Protein AF-A0A2E7TQC5-F1 (afdb_monomer)

pLDDT: mean 76.25, std 15.28, range [33.03, 94.44]

Nearest PDB structures (foldseek):
  3bm7-assembly1_A-2  TM=3.415E-01  e=1.157E+00  Caulobacter vibrioides CB15
  2zdo-assembly2_C  TM=3.388E-01  e=2.431E+00  Staphylococcus aureus
  2p9p-assembly1_D  TM=3.877E-01  e=4.800E+00  Bos taurus
  1sqe-assembly1_B  TM=3.357E-01  e=3.523E+00  Staphylococcus aureus

Structure (mmCIF, N/CA/C/O backbone):
data_AF-A0A2E7TQC5-F1
#
_entry.id   AF-A0A2E7TQC5-F1
#
loop_
_atom_site.group_PDB
_atom_site.id
_atom_site.type_symbol
_atom_site.label_atom_id
_atom_site.label_alt_id
_atom_site.label_comp_id
_atom_site.label_asym_id
_atom_site.label_entity_id
_atom_site.label_seq_id
_atom_site.pdbx_PDB_ins_code
_atom_site.Cartn_x
_atom_site.Cartn_y
_atom_site.Cartn_z
_atom_site.occupancy
_atom_site.B_iso_or_equiv
_atom_site.auth_seq_id
_atom_site.auth_comp_id
_atom_site.auth_asym_id
_atom_site.auth_atom_id
_atom_site.pdbx_PDB_model_num
ATOM 1 N N . MET A 1 1 ? -10.039 -17.435 18.334 1.00 55.22 1 MET A N 1
ATOM 2 C CA . MET A 1 1 ? -9.476 -16.219 17.720 1.00 55.22 1 MET A CA 1
ATOM 3 C C . MET A 1 1 ? -10.554 -15.166 17.842 1.00 55.22 1 MET A C 1
ATOM 5 O O . MET A 1 1 ? -11.711 -15.541 17.713 1.00 55.22 1 MET A O 1
ATOM 9 N N . GLU A 1 2 ? -10.217 -13.936 18.226 1.00 69.00 2 GLU A N 1
ATOM 10 C CA . GLU A 1 2 ? -11.183 -12.838 18.090 1.00 69.00 2 GLU A CA 1
ATOM 11 C C . GLU A 1 2 ? -11.442 -12.648 16.595 1.00 69.00 2 GLU A C 1
ATOM 13 O O . GLU A 1 2 ? -10.484 -12.647 15.820 1.00 69.00 2 GLU A O 1
ATOM 18 N N . ASP A 1 3 ? -12.710 -12.569 16.197 1.00 85.62 3 ASP A N 1
ATOM 19 C CA . ASP A 1 3 ? -13.065 -12.360 14.796 1.00 85.62 3 ASP A CA 1
ATOM 20 C C . ASP A 1 3 ? -12.705 -10.923 14.406 1.00 85.62 3 ASP A C 1
ATOM 22 O O . ASP A 1 3 ? -13.174 -9.959 15.019 1.00 85.62 3 ASP A O 1
ATOM 26 N N . GLU A 1 4 ? -11.835 -10.789 13.406 1.00 88.94 4 GLU A N 1
ATOM 27 C CA . GLU A 1 4 ? -11.533 -9.505 12.783 1.00 88.94 4 GLU A CA 1
ATOM 28 C C . GLU A 1 4 ? -12.671 -9.110 11.844 1.00 88.94 4 GLU A C 1
ATOM 30 O O . GLU A 1 4 ? -13.281 -9.956 11.186 1.00 88.94 4 GLU A O 1
ATOM 35 N N . LYS A 1 5 ? -12.950 -7.812 11.775 1.00 90.75 5 LYS A N 1
ATOM 36 C CA . LYS A 1 5 ? -13.949 -7.234 10.878 1.00 90.75 5 LYS A CA 1
ATOM 37 C C . LYS A 1 5 ? -13.349 -6.082 10.092 1.00 90.75 5 LYS A C 1
ATOM 39 O O . LYS A 1 5 ? -12.397 -5.454 10.554 1.00 90.75 5 LYS A O 1
ATOM 44 N N . LEU A 1 6 ? -13.915 -5.806 8.921 1.00 91.12 6 LEU A N 1
ATOM 45 C CA . LEU A 1 6 ? -13.498 -4.683 8.096 1.00 91.12 6 LEU A CA 1
ATOM 46 C C . LEU A 1 6 ? -14.116 -3.377 8.603 1.00 91.12 6 LEU A C 1
ATOM 48 O O . LEU A 1 6 ? -15.338 -3.248 8.713 1.00 91.12 6 LEU A O 1
ATOM 52 N N . TYR A 1 7 ? -13.254 -2.403 8.863 1.00 92.69 7 TYR A N 1
ATOM 53 C CA . TYR A 1 7 ? -13.610 -1.039 9.218 1.00 92.69 7 TYR A CA 1
ATOM 54 C C . TYR A 1 7 ? -13.032 -0.060 8.205 1.00 92.69 7 TYR A C 1
ATOM 56 O O . TYR A 1 7 ? -11.988 -0.330 7.604 1.00 92.69 7 TYR A O 1
ATOM 64 N N . HIS A 1 8 ? -13.686 1.089 8.058 1.00 91.12 8 HIS A N 1
ATOM 65 C CA . HIS A 1 8 ? -13.148 2.200 7.284 1.00 91.12 8 HIS A CA 1
ATOM 66 C C . HIS A 1 8 ? -13.202 3.533 8.030 1.00 91.12 8 HIS A C 1
ATOM 68 O O . HIS A 1 8 ? -13.965 3.709 8.988 1.00 91.12 8 HIS A O 1
ATOM 74 N N . PHE A 1 9 ? -12.379 4.457 7.544 1.00 88.75 9 PHE A N 1
ATOM 75 C CA . PHE A 1 9 ? -12.436 5.878 7.836 1.00 88.75 9 PHE A CA 1
ATOM 76 C C . PHE A 1 9 ? -12.222 6.655 6.536 1.00 88.75 9 PHE A C 1
ATOM 78 O O . PHE A 1 9 ? -11.255 6.390 5.818 1.00 88.75 9 PHE A O 1
ATOM 85 N N . ASP A 1 10 ? -13.112 7.596 6.245 1.00 85.81 10 ASP A N 1
ATOM 86 C CA . ASP A 1 10 ? -13.000 8.447 5.063 1.00 85.81 10 ASP A CA 1
ATOM 87 C C . ASP A 1 10 ? -12.006 9.570 5.373 1.00 85.81 10 ASP A C 1
ATOM 89 O O . ASP A 1 10 ? -12.135 10.285 6.367 1.00 85.81 10 ASP A O 1
ATOM 93 N N . LEU A 1 11 ? -10.959 9.664 4.568 1.00 80.69 11 LEU A N 1
ATOM 94 C CA . LEU A 1 11 ? -9.867 10.608 4.732 1.00 80.69 11 LEU A CA 1
ATOM 95 C C . LEU A 1 11 ? -10.217 11.904 4.002 1.00 80.69 11 LEU A C 1
ATOM 97 O O . LEU A 1 11 ? -10.718 11.888 2.882 1.00 80.69 11 LEU A O 1
ATOM 101 N N . GLU A 1 12 ? -9.893 13.032 4.621 1.00 76.62 12 GLU A N 1
ATOM 102 C CA . GLU A 1 12 ? -10.042 14.349 4.006 1.00 76.62 12 GLU A CA 1
ATOM 103 C C . GLU A 1 12 ? -8.661 14.937 3.719 1.00 76.62 12 GLU A C 1
ATOM 105 O O . GLU A 1 12 ? -7.772 14.930 4.579 1.00 76.62 12 GLU A O 1
ATOM 110 N N . PHE A 1 13 ? -8.485 15.452 2.503 1.00 69.38 13 PHE A N 1
ATOM 111 C CA . PHE A 1 13 ? -7.217 16.007 2.019 1.00 69.38 13 PHE A CA 1
ATOM 112 C C . PHE A 1 13 ? -7.329 17.467 1.576 1.00 69.38 13 PHE A C 1
ATOM 114 O O . PHE A 1 13 ? -6.557 17.947 0.751 1.00 69.38 13 PHE A O 1
ATOM 121 N N . ASP A 1 14 ? -8.277 18.190 2.170 1.00 71.75 14 ASP A N 1
ATOM 122 C CA . ASP A 1 14 ? -8.296 19.651 2.153 1.00 71.75 14 ASP A CA 1
ATOM 123 C C . ASP A 1 14 ? -7.045 20.192 2.877 1.00 71.75 14 ASP A C 1
ATOM 125 O O . ASP A 1 14 ? -6.609 19.620 3.884 1.00 71.75 14 ASP A O 1
ATOM 129 N N . GLU A 1 15 ? -6.483 21.309 2.399 1.00 66.81 15 GLU A N 1
ATOM 130 C CA . GLU A 1 15 ? -5.321 21.995 2.992 1.00 66.81 15 GLU A CA 1
ATOM 131 C C . GLU A 1 15 ? -5.469 22.236 4.507 1.00 66.81 15 GLU A C 1
ATOM 133 O O . GLU A 1 15 ? -4.474 22.303 5.226 1.00 66.81 15 GLU A O 1
ATOM 138 N N . ASN A 1 16 ? -6.702 22.331 5.014 1.00 65.50 16 ASN A N 1
ATOM 139 C CA . ASN A 1 16 ? -6.984 22.569 6.431 1.00 65.50 16 ASN A CA 1
ATOM 140 C C . ASN A 1 16 ? -7.091 21.293 7.289 1.00 65.50 16 ASN A C 1
ATOM 142 O O . ASN A 1 16 ? -7.095 21.395 8.518 1.00 65.50 16 ASN A O 1
ATOM 146 N N . VAL A 1 17 ? -7.222 20.111 6.674 1.00 73.69 17 VAL A N 1
ATOM 147 C CA . VAL A 1 17 ? -7.564 18.845 7.362 1.00 73.69 17 VAL A CA 1
ATOM 148 C C . VAL A 1 17 ? -6.574 17.718 7.045 1.00 73.69 17 VAL A C 1
ATOM 150 O O . VAL A 1 17 ? -6.526 16.723 7.768 1.00 73.69 17 VAL A O 1
ATOM 153 N N . VAL A 1 18 ? -5.704 17.892 6.045 1.00 74.88 18 VAL A N 1
ATOM 154 C CA . VAL A 1 18 ? -4.697 16.899 5.646 1.00 74.88 18 VAL A CA 1
ATOM 155 C C . VAL A 1 18 ? -3.889 16.368 6.833 1.00 74.88 18 VAL A C 1
ATOM 157 O O . VAL A 1 18 ? -3.757 15.153 6.975 1.00 74.88 18 VAL A O 1
ATOM 160 N N . ASP A 1 19 ? -3.432 17.242 7.736 1.00 79.06 19 ASP A N 1
ATOM 161 C CA . ASP A 1 19 ? -2.644 16.875 8.921 1.00 79.06 19 ASP A CA 1
ATOM 162 C C . ASP A 1 19 ? -3.376 15.897 9.843 1.00 79.06 19 ASP A C 1
ATOM 164 O O . ASP A 1 19 ? -2.755 15.015 10.439 1.00 79.06 19 ASP A O 1
ATOM 168 N N . PHE A 1 20 ? -4.700 16.007 9.943 1.00 83.00 20 PHE A N 1
ATOM 169 C CA . PHE A 1 20 ? -5.499 15.063 10.709 1.00 83.00 20 PHE A CA 1
ATOM 170 C C . PHE A 1 20 ? -5.461 13.669 10.073 1.00 83.00 20 PHE A C 1
ATOM 172 O O . PHE A 1 20 ? -5.136 12.699 10.761 1.00 83.00 20 PHE A O 1
ATOM 179 N N . SER A 1 21 ? -5.696 13.574 8.761 1.00 81.56 21 SER A N 1
ATOM 180 C CA . SER A 1 21 ? -5.592 12.319 8.005 1.00 81.56 21 SER A CA 1
ATOM 181 C C . SER A 1 21 ? -4.192 11.708 8.138 1.00 81.56 21 SER A C 1
ATOM 183 O O . SER A 1 21 ? -4.061 10.508 8.389 1.00 81.56 21 SER A O 1
ATOM 185 N N . LYS A 1 22 ? -3.130 12.530 8.089 1.00 79.25 22 LYS A N 1
ATOM 186 C CA . LYS A 1 22 ? -1.745 12.070 8.302 1.00 79.25 22 LYS A CA 1
ATOM 187 C C . LYS A 1 22 ? -1.532 11.458 9.680 1.00 79.25 22 LYS A C 1
ATOM 189 O O . LYS A 1 22 ? -0.962 10.368 9.810 1.00 79.25 22 LYS A O 1
ATOM 194 N N . ASN A 1 23 ? -1.988 12.166 10.706 1.00 83.69 23 ASN A N 1
ATOM 195 C CA . ASN A 1 23 ? -1.844 11.739 12.089 1.00 83.69 23 ASN A CA 1
ATOM 196 C C . ASN A 1 23 ? -2.639 10.461 12.354 1.00 83.69 23 ASN A C 1
ATOM 198 O O . ASN A 1 23 ? -2.127 9.558 13.013 1.00 83.69 23 ASN A O 1
ATOM 202 N N . LEU A 1 24 ? -3.846 10.344 11.793 1.00 86.19 24 LEU A N 1
ATOM 203 C CA . LEU A 1 24 ? -4.671 9.152 11.934 1.00 86.19 24 LEU A CA 1
ATOM 204 C C . LEU A 1 24 ? -3.999 7.918 11.324 1.00 86.19 24 LEU A C 1
ATOM 206 O O . LEU A 1 24 ? -3.884 6.897 11.999 1.00 86.19 24 LEU A O 1
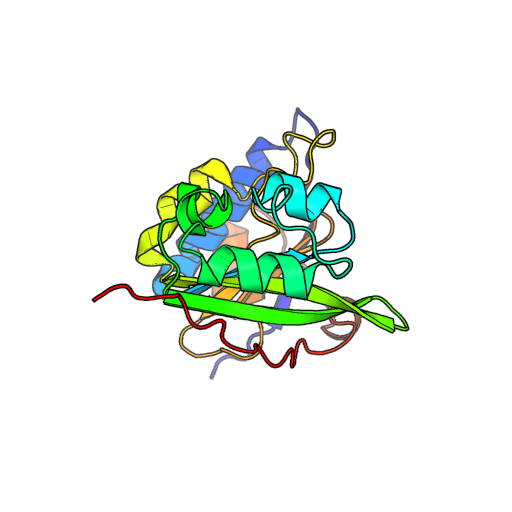ATOM 210 N N . ILE A 1 25 ? -3.522 8.0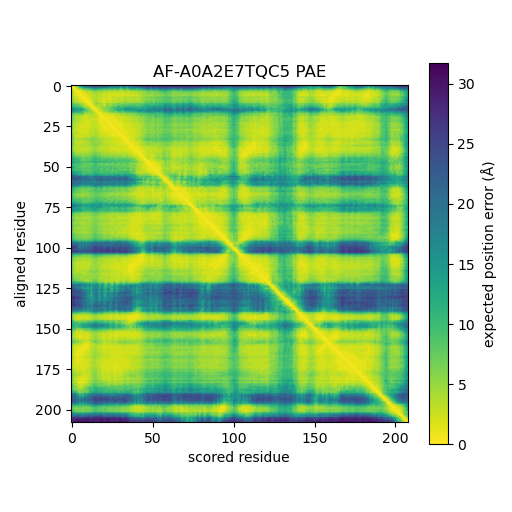03 10.079 1.00 85.62 25 ILE A N 1
ATOM 211 C CA . ILE A 1 25 ? -2.874 6.856 9.426 1.00 85.62 25 ILE A CA 1
ATOM 212 C C . ILE A 1 25 ? -1.609 6.450 10.197 1.00 85.62 25 ILE A C 1
ATOM 214 O O . ILE A 1 25 ? -1.382 5.263 10.434 1.00 85.62 25 ILE A O 1
ATOM 218 N N . THR A 1 26 ? -0.812 7.425 10.645 1.00 86.56 26 THR A N 1
ATOM 219 C CA . THR A 1 26 ? 0.390 7.169 11.455 1.00 86.56 26 THR A CA 1
ATOM 220 C C . THR A 1 26 ? 0.037 6.447 12.754 1.00 86.56 26 THR A C 1
ATOM 222 O O . THR A 1 26 ? 0.634 5.422 13.070 1.00 86.56 26 THR A O 1
ATOM 225 N N . LEU A 1 27 ? -0.989 6.919 13.462 1.00 89.19 27 LEU A N 1
ATOM 226 C CA . LEU A 1 27 ? -1.468 6.331 14.710 1.00 89.19 27 LEU A CA 1
ATOM 227 C C . LEU A 1 27 ? -1.984 4.899 14.523 1.00 89.19 27 LEU A C 1
ATOM 229 O O . LEU A 1 27 ? -1.698 4.020 15.336 1.00 89.19 27 LEU A O 1
ATOM 233 N N . VAL A 1 28 ? -2.710 4.638 13.434 1.00 90.06 28 VAL A N 1
ATOM 234 C CA . VAL A 1 28 ? -3.151 3.286 13.066 1.00 90.06 28 VAL A CA 1
ATOM 235 C C . VAL A 1 28 ? -1.949 2.373 12.829 1.00 90.06 28 VAL A C 1
ATOM 237 O O . VAL A 1 28 ? -1.899 1.264 13.367 1.00 90.06 28 VAL A O 1
ATOM 240 N N . LEU A 1 29 ? -0.965 2.830 12.050 1.00 89.00 29 LEU A N 1
ATOM 241 C CA . LEU A 1 29 ? 0.243 2.056 11.772 1.00 89.00 29 LEU A CA 1
ATOM 242 C C . LEU A 1 29 ? 1.067 1.797 13.030 1.00 89.00 29 LEU A C 1
ATOM 244 O O . LEU A 1 29 ? 1.596 0.699 13.162 1.00 89.00 29 LEU A O 1
ATOM 248 N N . ASP A 1 30 ? 1.161 2.760 13.945 1.00 89.50 30 ASP A N 1
ATOM 249 C CA . ASP A 1 30 ? 1.862 2.609 15.222 1.00 89.50 30 ASP A CA 1
ATOM 250 C C . ASP A 1 30 ? 1.186 1.556 16.108 1.00 89.50 30 ASP A C 1
ATOM 252 O O . ASP A 1 30 ? 1.851 0.640 16.601 1.00 89.50 30 ASP A O 1
ATOM 256 N N . ASN A 1 31 ? -0.145 1.610 16.240 1.00 89.94 31 ASN A N 1
ATOM 257 C CA . ASN A 1 31 ? -0.914 0.633 17.021 1.00 89.94 31 ASN A CA 1
ATOM 258 C C . ASN A 1 31 ? -0.788 -0.792 16.458 1.00 89.94 31 ASN A C 1
ATOM 260 O O . ASN A 1 31 ? -0.791 -1.781 17.199 1.00 89.94 31 ASN A O 1
ATOM 264 N N . LEU A 1 32 ? -0.664 -0.918 15.136 1.00 89.25 32 LEU A N 1
ATOM 265 C CA . LEU A 1 32 ? -0.610 -2.206 14.447 1.00 89.25 32 LEU A CA 1
ATOM 266 C C . LEU A 1 32 ? 0.814 -2.640 14.068 1.00 89.25 32 LEU A C 1
ATOM 268 O O . LEU A 1 32 ? 0.991 -3.758 13.581 1.00 89.25 32 LEU A O 1
ATOM 272 N N . GLU A 1 33 ? 1.841 -1.831 14.346 1.00 89.12 33 GLU A N 1
ATOM 273 C CA . GLU A 1 33 ? 3.220 -2.027 13.872 1.00 89.12 33 GLU A CA 1
ATOM 274 C C . GLU A 1 33 ? 3.753 -3.426 14.199 1.00 89.12 33 GLU A C 1
ATOM 276 O O . GLU A 1 33 ? 4.282 -4.120 13.332 1.00 89.12 33 GLU A O 1
ATOM 281 N N . SER A 1 34 ? 3.546 -3.888 15.435 1.00 88.81 34 SER A N 1
ATOM 282 C CA . SER A 1 34 ? 4.022 -5.201 15.903 1.00 88.81 34 SER A CA 1
ATOM 283 C C . SER A 1 34 ? 3.416 -6.399 15.150 1.00 88.81 34 SER A C 1
ATOM 285 O O . SER A 1 34 ? 3.957 -7.516 15.195 1.00 88.81 34 SER A O 1
ATOM 287 N N . LYS A 1 35 ? 2.299 -6.174 14.452 1.00 88.50 35 LYS A N 1
ATOM 288 C CA . LYS A 1 35 ? 1.519 -7.179 13.723 1.00 88.50 35 LYS A CA 1
ATOM 289 C C . LYS A 1 35 ? 1.851 -7.184 12.233 1.00 88.50 35 LYS A C 1
ATOM 291 O O . LYS A 1 35 ? 1.704 -8.233 11.599 1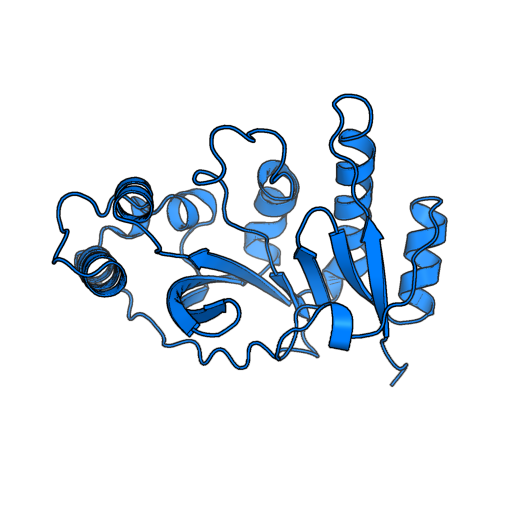.00 88.50 35 LYS A O 1
ATOM 296 N N . ILE A 1 36 ? 2.320 -6.063 11.684 1.00 90.19 36 ILE A N 1
ATOM 297 C CA . ILE A 1 36 ? 2.688 -5.923 10.271 1.00 90.19 36 ILE A CA 1
ATOM 298 C C . ILE A 1 36 ? 4.021 -6.642 10.017 1.00 90.19 36 ILE A C 1
ATOM 300 O O . ILE A 1 36 ? 4.998 -6.490 10.750 1.00 90.19 36 ILE A O 1
ATOM 304 N N . ARG A 1 37 ? 4.065 -7.472 8.972 1.00 90.81 37 ARG A N 1
ATOM 305 C CA . ARG A 1 37 ? 5.264 -8.214 8.556 1.00 90.81 37 ARG A CA 1
ATOM 306 C C . ARG A 1 37 ? 5.899 -7.597 7.317 1.00 90.81 37 ARG A C 1
ATOM 308 O O . ARG A 1 37 ? 7.112 -7.398 7.285 1.00 90.81 37 ARG A O 1
ATOM 315 N N . PHE A 1 38 ? 5.091 -7.334 6.302 1.00 90.75 38 PHE A N 1
ATOM 316 C CA . PHE A 1 38 ? 5.543 -6.787 5.032 1.00 90.75 38 PHE A CA 1
ATOM 317 C C . PHE A 1 38 ? 4.562 -5.742 4.521 1.00 90.75 38 PHE A C 1
ATOM 319 O O . PHE A 1 38 ? 3.396 -5.714 4.921 1.00 90.75 38 PHE A O 1
ATOM 326 N N . VAL A 1 39 ? 5.082 -4.883 3.659 1.00 88.88 39 VAL A N 1
ATOM 327 C CA . VAL A 1 39 ? 4.324 -3.913 2.879 1.00 88.88 39 VAL A CA 1
ATOM 328 C C . VAL A 1 39 ? 4.549 -4.222 1.407 1.00 88.88 39 VAL A C 1
ATOM 330 O O . VAL A 1 39 ? 5.661 -4.584 1.009 1.00 88.88 39 VAL A O 1
ATOM 333 N N . GLU A 1 40 ? 3.484 -4.123 0.627 1.00 87.81 40 GLU A N 1
ATOM 334 C CA . GLU A 1 40 ? 3.516 -4.274 -0.820 1.00 87.81 40 GLU A CA 1
ATOM 335 C C . GLU A 1 40 ? 3.077 -2.975 -1.491 1.00 87.81 40 GLU A C 1
ATOM 337 O O . GLU A 1 40 ? 2.101 -2.353 -1.066 1.00 87.81 40 GLU A O 1
ATOM 342 N N . PHE A 1 41 ? 3.788 -2.606 -2.552 1.00 84.38 41 PHE A N 1
ATOM 343 C CA . PHE A 1 41 ? 3.426 -1.523 -3.463 1.00 84.38 41 PHE A CA 1
ATOM 344 C C . PHE A 1 41 ? 3.025 -2.121 -4.803 1.00 84.38 41 PHE A C 1
ATOM 346 O O . PHE A 1 41 ? 3.685 -3.045 -5.283 1.00 84.38 41 PHE A O 1
ATOM 353 N N . TYR A 1 42 ? 1.957 -1.594 -5.391 1.00 81.25 42 TYR A N 1
ATOM 354 C CA . TYR A 1 42 ? 1.360 -2.102 -6.624 1.00 81.25 42 TYR A CA 1
ATOM 355 C C . TYR A 1 42 ? 1.412 -1.009 -7.682 1.00 81.25 42 TYR A C 1
ATOM 357 O O . TYR A 1 42 ? 0.651 -0.055 -7.594 1.00 81.25 42 TYR A O 1
ATOM 365 N N . ASN A 1 43 ? 2.290 -1.148 -8.672 1.00 78.75 43 ASN A N 1
ATOM 366 C CA . ASN A 1 43 ? 2.463 -0.159 -9.729 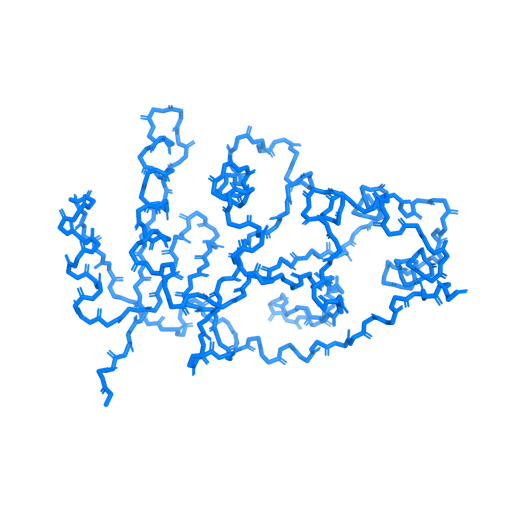1.00 78.75 43 ASN A CA 1
ATOM 367 C C . ASN A 1 43 ? 1.913 -0.676 -11.063 1.00 78.75 43 ASN A C 1
ATOM 369 O O . ASN A 1 43 ? 2.483 -1.587 -11.664 1.00 78.75 43 ASN A O 1
ATOM 373 N N . SER A 1 44 ? 0.777 -0.137 -11.491 1.00 77.69 44 SER A N 1
ATOM 374 C CA . SER A 1 44 ? 0.125 -0.509 -12.746 1.00 77.69 44 SER A CA 1
ATOM 375 C C . SER A 1 44 ? 0.837 0.112 -13.947 1.00 77.69 44 SER A C 1
ATOM 377 O O . SER A 1 44 ? 1.081 1.307 -13.969 1.00 77.69 44 SER A O 1
ATOM 379 N N . LEU A 1 45 ? 1.116 -0.698 -14.968 1.00 77.31 45 LEU A N 1
ATOM 380 C CA . LEU A 1 45 ? 1.742 -0.285 -16.223 1.00 77.31 45 LEU A CA 1
ATOM 381 C C . LEU A 1 45 ? 0.666 -0.163 -17.309 1.00 77.31 45 LEU A C 1
ATOM 383 O O . LEU A 1 45 ? 0.447 -1.089 -18.098 1.00 77.31 45 LEU A O 1
ATOM 387 N N . ASN A 1 46 ? -0.046 0.960 -17.312 1.00 73.56 46 ASN A N 1
ATOM 388 C CA . ASN A 1 46 ? -1.131 1.236 -18.250 1.00 73.56 46 ASN A CA 1
ATOM 389 C C . ASN A 1 46 ? -0.621 1.859 -19.550 1.00 73.56 46 ASN A C 1
ATOM 391 O O . ASN A 1 46 ? -1.145 1.564 -20.629 1.00 73.56 46 ASN A O 1
ATOM 395 N N . THR A 1 47 ? 0.384 2.726 -19.454 1.00 72.94 47 THR A N 1
ATOM 396 C CA . THR A 1 47 ? 0.855 3.559 -20.558 1.00 72.94 47 THR A CA 1
ATOM 397 C C . THR A 1 47 ? 2.364 3.439 -20.777 1.00 72.94 47 THR A C 1
ATOM 399 O O . THR A 1 47 ? 3.065 2.685 -20.099 1.00 72.94 47 THR A O 1
ATOM 402 N N . ILE A 1 48 ? 2.867 4.127 -21.806 1.00 73.25 48 ILE A N 1
ATOM 403 C CA . ILE A 1 48 ? 4.311 4.244 -22.041 1.00 73.25 48 ILE A CA 1
ATOM 404 C C . ILE A 1 48 ? 4.909 5.206 -21.018 1.00 73.25 48 ILE A C 1
ATOM 406 O O . ILE A 1 48 ? 5.990 4.939 -20.514 1.00 73.25 48 ILE A O 1
ATOM 410 N N . GLU A 1 49 ? 4.192 6.268 -20.667 1.00 73.75 49 GLU A N 1
ATOM 411 C CA . GLU A 1 49 ? 4.598 7.247 -19.663 1.00 73.75 49 GLU A CA 1
ATOM 412 C C . GLU A 1 49 ? 4.887 6.566 -18.312 1.00 73.75 49 GLU A C 1
ATOM 414 O O . GLU A 1 49 ? 5.941 6.813 -17.731 1.00 73.75 49 GLU A O 1
ATOM 419 N N . ASP A 1 50 ? 4.060 5.594 -17.897 1.00 72.81 50 ASP A N 1
ATOM 420 C CA . ASP A 1 50 ? 4.301 4.792 -16.684 1.00 72.81 50 ASP A CA 1
ATOM 421 C C . ASP A 1 50 ? 5.661 4.056 -16.723 1.00 72.81 50 ASP A C 1
ATOM 423 O O . ASP A 1 50 ? 6.311 3.848 -15.699 1.00 72.81 50 ASP A O 1
ATOM 427 N N . LEU A 1 51 ? 6.125 3.652 -17.911 1.00 75.88 51 LEU A N 1
ATOM 428 C CA . LEU A 1 51 ? 7.437 3.026 -18.100 1.00 75.88 51 LEU A CA 1
ATOM 429 C C . LEU A 1 51 ? 8.575 4.043 -18.146 1.00 75.88 51 LEU A C 1
ATOM 431 O O . LEU A 1 51 ? 9.661 3.765 -17.634 1.00 75.88 51 LEU A O 1
ATOM 435 N N . GLU A 1 52 ? 8.365 5.198 -18.775 1.00 74.75 52 GLU A N 1
ATOM 436 C CA . GLU A 1 52 ? 9.370 6.263 -18.811 1.00 74.75 52 GLU A CA 1
ATOM 437 C C . GLU A 1 52 ? 9.729 6.717 -17.395 1.00 74.75 52 GLU A C 1
ATOM 439 O O . GLU A 1 52 ? 10.905 6.896 -17.079 1.00 74.75 52 GLU A O 1
ATOM 444 N N . GLU A 1 53 ? 8.733 6.789 -16.517 1.00 73.38 53 GLU A N 1
ATOM 445 C CA . GLU A 1 53 ? 8.909 7.125 -15.106 1.00 73.38 53 GLU A CA 1
ATOM 446 C C . GLU A 1 53 ? 9.660 6.063 -14.302 1.00 73.38 53 GLU A C 1
ATOM 448 O O . GLU A 1 53 ? 10.374 6.384 -13.352 1.00 73.38 53 GLU A O 1
ATOM 453 N N . LEU A 1 54 ? 9.566 4.799 -14.716 1.00 74.25 54 LEU A N 1
ATOM 454 C CA . LEU A 1 54 ? 10.381 3.713 -14.174 1.00 74.25 54 LEU A CA 1
ATOM 455 C C . LEU A 1 54 ? 11.805 3.686 -14.756 1.00 74.25 54 LEU A C 1
ATOM 457 O O . LEU A 1 54 ? 12.588 2.800 -14.415 1.00 74.25 54 LEU A O 1
ATOM 461 N N . GLY A 1 55 ? 12.150 4.630 -15.638 1.00 72.12 55 GLY A N 1
ATOM 462 C CA . GLY A 1 55 ? 13.438 4.682 -16.330 1.00 72.12 55 GLY A CA 1
ATOM 463 C C . GLY A 1 55 ? 13.561 3.682 -17.486 1.00 72.12 55 GLY A C 1
ATOM 464 O O . GLY A 1 55 ? 14.666 3.426 -17.961 1.00 72.12 55 GLY A O 1
ATOM 465 N N . VAL A 1 56 ? 12.448 3.106 -17.953 1.00 71.62 56 VAL A N 1
ATOM 466 C CA . VAL A 1 56 ? 12.412 2.018 -18.951 1.00 71.62 56 VAL A CA 1
ATOM 467 C C . VAL A 1 56 ? 12.385 2.536 -20.400 1.00 71.62 56 VAL A C 1
ATOM 469 O O . VAL A 1 56 ? 12.605 1.754 -21.322 1.00 71.62 56 VAL A O 1
ATOM 472 N N . ALA A 1 57 ? 12.153 3.839 -20.621 1.00 65.12 57 ALA A N 1
ATOM 473 C CA . ALA A 1 57 ? 11.887 4.459 -21.932 1.00 65.12 57 ALA A CA 1
ATOM 474 C C . ALA A 1 57 ? 12.820 4.009 -23.076 1.00 65.12 57 ALA A C 1
ATOM 476 O O . ALA A 1 57 ? 12.373 3.776 -24.199 1.00 65.12 57 ALA A O 1
ATOM 477 N N . GLU A 1 58 ? 14.118 3.855 -22.797 1.00 62.16 58 GLU A N 1
ATOM 478 C CA . GLU A 1 58 ? 15.132 3.502 -23.801 1.00 62.16 58 GLU A CA 1
ATOM 479 C C . GLU A 1 58 ? 15.004 2.060 -24.338 1.00 62.16 58 GLU A C 1
ATOM 481 O O . GLU A 1 58 ? 15.569 1.752 -25.386 1.00 62.16 58 GLU A O 1
ATOM 486 N N . ASN A 1 59 ? 14.229 1.196 -23.670 1.00 62.84 59 ASN A N 1
ATOM 487 C CA . ASN A 1 59 ? 14.075 -0.231 -23.982 1.00 62.84 59 ASN A CA 1
ATOM 488 C C . ASN A 1 59 ? 12.620 -0.624 -24.315 1.00 62.84 59 ASN A C 1
ATOM 490 O O . ASN A 1 59 ? 12.209 -1.760 -24.086 1.00 62.84 59 ASN A O 1
ATOM 494 N N . TYR A 1 60 ? 11.789 0.300 -24.811 1.00 73.75 60 TYR A N 1
ATOM 495 C CA . TYR A 1 60 ? 10.389 -0.025 -25.105 1.00 73.75 60 TYR A CA 1
ATOM 496 C C . TYR A 1 60 ? 10.247 -1.043 -26.256 1.00 73.75 60 TYR A C 1
ATOM 498 O O . TYR A 1 60 ? 10.568 -0.756 -27.410 1.00 73.75 60 TYR A O 1
ATOM 506 N N . LEU A 1 61 ? 9.681 -2.219 -25.957 1.00 69.25 61 LEU A N 1
ATOM 507 C CA . LEU A 1 61 ? 9.487 -3.337 -26.894 1.00 69.25 61 LEU A CA 1
ATOM 508 C C . LEU A 1 61 ? 8.060 -3.450 -27.471 1.00 69.25 61 LEU A C 1
ATOM 510 O O . LEU A 1 61 ? 7.698 -4.476 -28.050 1.00 69.25 61 LEU A O 1
ATOM 514 N N . GLY A 1 62 ? 7.203 -2.440 -27.295 1.00 74.31 62 GLY A N 1
ATOM 515 C CA . GLY A 1 62 ? 5.800 -2.497 -27.740 1.00 74.31 62 GLY A CA 1
ATOM 516 C C . GLY A 1 62 ? 4.831 -3.160 -26.750 1.00 74.31 62 GLY A C 1
ATOM 517 O O . GLY A 1 62 ? 3.629 -3.196 -27.005 1.00 74.31 62 GLY A O 1
ATOM 518 N N . ASN A 1 63 ? 5.323 -3.671 -25.616 1.00 82.31 63 ASN A N 1
ATOM 519 C CA . ASN A 1 63 ? 4.513 -4.180 -24.504 1.00 82.31 63 ASN A CA 1
ATOM 520 C C . ASN A 1 63 ? 5.072 -3.659 -23.164 1.00 82.31 63 ASN A C 1
ATOM 522 O O . ASN A 1 63 ? 6.269 -3.852 -22.926 1.00 82.31 63 ASN A O 1
ATOM 526 N N . PRO A 1 64 ? 4.249 -3.055 -22.280 1.00 82.00 64 PRO A N 1
ATOM 527 C CA . PRO A 1 64 ? 4.752 -2.462 -21.045 1.00 82.00 64 PRO A CA 1
ATOM 528 C C . PRO A 1 64 ? 5.483 -3.439 -20.122 1.00 82.00 64 PRO A C 1
ATOM 530 O O . PRO A 1 64 ? 6.645 -3.227 -19.781 1.00 82.00 64 PRO A O 1
ATOM 533 N N . LEU A 1 65 ? 4.845 -4.568 -19.803 1.00 85.00 65 LEU A N 1
ATOM 534 C CA . LEU A 1 65 ? 5.442 -5.599 -18.957 1.00 85.00 65 LEU A CA 1
ATOM 535 C C . LEU A 1 65 ? 6.731 -6.160 -19.570 1.00 85.00 65 LEU A C 1
ATOM 537 O O . LEU A 1 65 ? 7.737 -6.264 -18.880 1.00 85.00 65 LEU A O 1
ATOM 541 N N . GLY A 1 66 ? 6.717 -6.499 -20.861 1.00 85.44 66 GLY A N 1
ATOM 542 C CA . 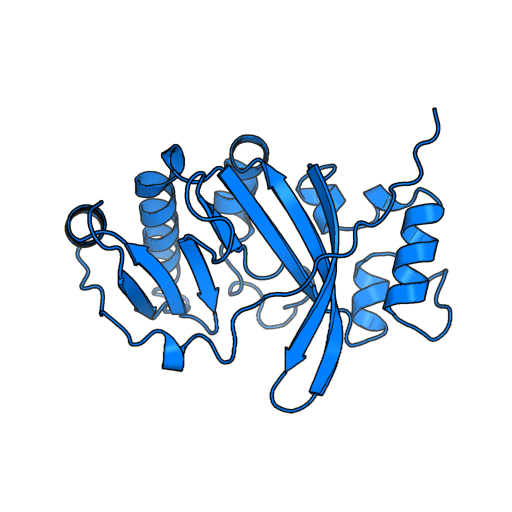GLY A 1 66 ? 7.897 -7.027 -21.551 1.00 85.44 66 GLY A CA 1
ATOM 543 C C . GLY A 1 66 ? 9.089 -6.069 -21.504 1.00 85.44 66 GLY A C 1
ATOM 544 O O . GLY A 1 66 ? 10.207 -6.507 -21.250 1.00 85.44 66 GLY A O 1
ATOM 545 N N . SER A 1 67 ? 8.835 -4.768 -21.666 1.00 86.06 67 SER A N 1
ATOM 546 C CA . SER A 1 67 ? 9.876 -3.734 -21.596 1.00 86.06 67 SER A CA 1
ATOM 547 C C . SER A 1 67 ? 10.439 -3.596 -20.176 1.00 86.06 67 SER A C 1
ATOM 549 O O . SER A 1 67 ? 11.651 -3.509 -20.001 1.00 86.06 67 SER A O 1
ATOM 551 N N . TYR A 1 68 ? 9.582 -3.643 -19.145 1.00 86.62 68 TYR A N 1
ATOM 552 C CA . TYR A 1 68 ? 10.037 -3.618 -17.748 1.00 86.62 68 TYR A CA 1
ATOM 553 C C . TYR A 1 68 ? 10.874 -4.857 -17.390 1.00 86.62 68 TYR A C 1
ATOM 555 O O . TYR A 1 68 ? 11.916 -4.742 -16.748 1.00 86.62 68 TYR A O 1
ATOM 563 N N . LEU A 1 69 ? 10.462 -6.049 -17.839 1.00 86.12 69 LEU A N 1
ATOM 564 C CA . LEU A 1 69 ? 11.216 -7.285 -17.606 1.00 86.12 69 LEU A CA 1
ATOM 565 C C . LEU A 1 69 ? 12.608 -7.238 -18.252 1.00 86.12 69 LEU A C 1
ATOM 567 O O . LEU A 1 69 ? 13.585 -7.638 -17.618 1.00 86.12 69 LEU A O 1
ATOM 571 N N . GLU A 1 70 ? 12.720 -6.720 -19.479 1.00 82.00 70 GLU A N 1
ATOM 572 C CA . GLU A 1 70 ? 14.019 -6.523 -20.130 1.00 82.00 70 GLU A CA 1
ATOM 573 C C . GLU A 1 70 ? 14.875 -5.497 -19.373 1.00 82.00 70 GLU A C 1
ATOM 575 O O . GLU A 1 70 ? 16.046 -5.754 -19.088 1.00 82.00 70 GLU A O 1
ATOM 580 N N . PHE A 1 71 ? 14.285 -4.371 -18.971 1.00 83.31 71 PHE A N 1
ATOM 581 C CA . PHE A 1 71 ? 14.957 -3.350 -18.169 1.00 83.31 71 PHE A CA 1
ATOM 582 C C . PHE A 1 71 ? 15.558 -3.916 -16.873 1.00 83.31 71 PHE A C 1
ATOM 584 O O . PHE A 1 71 ? 16.732 -3.665 -16.587 1.00 83.31 71 PHE A O 1
ATOM 591 N N . VAL A 1 72 ? 14.798 -4.730 -16.130 1.00 80.88 72 VAL A N 1
ATOM 592 C CA . VAL A 1 72 ? 15.282 -5.403 -14.912 1.00 80.88 72 VAL A CA 1
ATOM 593 C C . VAL A 1 72 ? 16.384 -6.416 -15.231 1.00 80.88 72 VAL A C 1
ATOM 595 O O . VAL A 1 72 ? 17.373 -6.495 -14.499 1.00 80.88 72 VAL A O 1
ATOM 598 N N . SER A 1 73 ? 16.253 -7.167 -16.329 1.00 76.56 73 SER A N 1
ATOM 599 C CA . SER A 1 73 ? 17.263 -8.149 -16.750 1.00 76.56 73 SER A CA 1
ATOM 600 C C . SER A 1 73 ? 18.608 -7.520 -17.133 1.00 76.56 73 SER A C 1
ATOM 602 O O . SER A 1 73 ? 19.642 -8.171 -17.015 1.00 76.56 73 SER A O 1
ATOM 604 N N . ASN A 1 74 ? 18.600 -6.240 -17.516 1.00 75.06 74 ASN A N 1
ATOM 605 C CA . ASN A 1 74 ? 19.785 -5.445 -17.836 1.00 75.06 74 ASN A CA 1
ATOM 606 C C . ASN A 1 74 ? 20.376 -4.705 -16.615 1.00 75.06 74 ASN A C 1
ATOM 608 O O . ASN A 1 74 ? 21.142 -3.762 -16.786 1.00 75.06 74 ASN A O 1
ATOM 612 N N . GLU A 1 75 ? 20.024 -5.111 -15.388 1.00 72.06 75 GLU A N 1
ATOM 613 C CA . GLU A 1 75 ? 20.572 -4.590 -14.120 1.00 72.06 75 GLU A CA 1
ATOM 614 C C . GLU A 1 75 ? 20.274 -3.113 -13.820 1.00 72.06 75 GLU A C 1
ATOM 616 O O . GLU A 1 75 ? 20.871 -2.510 -12.926 1.00 72.06 75 GLU A O 1
ATOM 621 N N . ASN A 1 76 ? 19.278 -2.527 -14.484 1.00 75.69 76 ASN A N 1
ATOM 622 C CA . ASN A 1 76 ? 18.912 -1.121 -14.295 1.00 75.69 76 ASN A CA 1
ATOM 623 C C . ASN A 1 76 ? 18.014 -0.871 -13.068 1.00 75.69 76 ASN A C 1
ATOM 625 O O . ASN A 1 76 ? 17.403 0.185 -12.942 1.00 75.69 76 ASN A O 1
ATOM 629 N N . LEU A 1 77 ? 17.958 -1.811 -12.120 1.00 77.38 77 LEU A N 1
ATOM 630 C CA . LEU A 1 77 ? 17.052 -1.791 -10.963 1.00 77.38 77 LEU A CA 1
ATOM 631 C C . LEU A 1 77 ? 17.119 -0.512 -10.118 1.00 77.38 77 LEU A C 1
ATOM 633 O O . LEU A 1 77 ? 16.137 -0.152 -9.486 1.00 77.38 77 LEU A O 1
ATOM 637 N N . VAL A 1 78 ? 18.260 0.178 -10.079 1.00 74.12 78 VAL A N 1
ATOM 638 C CA . VAL A 1 78 ? 18.432 1.407 -9.280 1.00 74.12 78 VAL A CA 1
ATOM 639 C C . VAL A 1 78 ? 17.804 2.635 -9.957 1.00 74.12 78 VAL A C 1
ATOM 641 O O . VAL A 1 78 ? 17.578 3.649 -9.297 1.00 74.12 78 VAL A O 1
ATOM 644 N N . ALA A 1 79 ? 17.509 2.557 -11.259 1.00 77.88 79 ALA A N 1
ATOM 645 C CA . ALA A 1 79 ? 16.770 3.598 -11.967 1.00 77.88 79 ALA A CA 1
ATOM 646 C C . ALA A 1 79 ? 15.257 3.534 -11.687 1.00 77.88 79 ALA A C 1
ATOM 648 O O . ALA A 1 79 ? 14.589 4.554 -11.821 1.00 77.88 79 ALA A O 1
ATOM 649 N N . ASP A 1 80 ? 14.741 2.393 -11.215 1.00 82.69 80 ASP A N 1
ATOM 650 C CA . ASP A 1 80 ? 13.359 2.285 -10.746 1.00 82.69 80 ASP A CA 1
ATOM 651 C C . ASP A 1 80 ? 13.173 3.156 -9.480 1.00 82.69 80 ASP A C 1
ATOM 653 O O . ASP A 1 80 ? 13.858 2.933 -8.473 1.00 82.69 80 ASP A O 1
ATOM 657 N N . PRO A 1 81 ? 12.268 4.153 -9.485 1.00 78.31 81 PRO A N 1
ATOM 658 C CA . PRO A 1 81 ? 12.108 5.108 -8.391 1.00 78.31 81 PRO A CA 1
ATOM 659 C C . PRO A 1 81 ? 11.639 4.459 -7.084 1.00 78.31 81 PRO A C 1
ATOM 661 O O . PRO A 1 81 ? 12.038 4.912 -6.006 1.00 78.31 81 PRO A O 1
ATOM 664 N N . VAL A 1 82 ? 10.850 3.380 -7.144 1.00 80.44 82 VAL A N 1
ATOM 665 C CA . VAL A 1 82 ? 10.397 2.645 -5.953 1.00 80.44 82 VAL A CA 1
ATOM 666 C C . VAL A 1 82 ? 11.593 1.944 -5.312 1.00 80.44 82 VAL A C 1
ATOM 668 O O . VAL A 1 82 ? 11.824 2.065 -4.104 1.00 80.44 82 VAL A O 1
ATOM 671 N N . ILE A 1 83 ? 12.414 1.276 -6.124 1.00 84.75 83 ILE A N 1
ATOM 672 C CA . ILE A 1 83 ? 13.624 0.585 -5.658 1.00 84.75 83 ILE A CA 1
ATOM 673 C C . ILE A 1 83 ? 14.682 1.584 -5.186 1.00 84.75 83 ILE A C 1
ATOM 675 O O . ILE A 1 83 ? 15.320 1.363 -4.158 1.00 84.75 83 ILE A O 1
ATOM 679 N N . ASN A 1 84 ? 14.851 2.713 -5.868 1.00 82.81 84 ASN A N 1
ATOM 680 C CA . ASN A 1 84 ? 15.752 3.780 -5.439 1.00 82.81 84 ASN A CA 1
ATOM 681 C C . ASN A 1 84 ? 15.329 4.337 -4.067 1.00 82.81 84 ASN A C 1
ATOM 683 O O . ASN A 1 84 ? 16.139 4.439 -3.140 1.00 82.81 84 ASN A O 1
ATOM 687 N N . LYS A 1 85 ? 14.027 4.604 -3.889 1.00 82.19 85 LYS A N 1
ATOM 688 C CA . LYS A 1 85 ? 13.479 5.132 -2.637 1.00 82.19 85 LYS A CA 1
ATOM 689 C C . LYS A 1 85 ? 13.599 4.134 -1.491 1.00 82.19 85 LYS A C 1
ATOM 691 O O . LYS A 1 85 ? 14.089 4.500 -0.419 1.00 82.19 85 LYS A O 1
ATOM 696 N N . TYR A 1 86 ? 13.191 2.881 -1.672 1.00 83.44 86 TYR A N 1
ATOM 697 C CA . TYR A 1 86 ? 13.079 1.906 -0.576 1.00 83.44 86 TYR A CA 1
ATOM 698 C C . TYR A 1 86 ? 14.234 0.914 -0.460 1.00 83.44 86 TYR A C 1
ATOM 700 O O . TYR A 1 86 ? 14.382 0.277 0.584 1.00 83.44 86 TYR A O 1
ATOM 708 N N . GLY A 1 87 ? 15.098 0.842 -1.465 1.00 86.69 87 GLY A N 1
ATOM 709 C CA . GLY A 1 87 ? 16.105 -0.199 -1.623 1.00 86.69 87 GLY A CA 1
ATOM 710 C C . GLY A 1 87 ? 15.566 -1.413 -2.384 1.00 86.69 87 GLY A C 1
ATOM 711 O O . GLY A 1 87 ? 14.445 -1.420 -2.896 1.00 86.69 87 GLY A O 1
ATOM 712 N N . ILE A 1 88 ? 16.382 -2.467 -2.438 1.00 87.94 88 ILE A N 1
ATOM 713 C CA . ILE A 1 88 ? 16.037 -3.721 -3.118 1.00 87.94 88 ILE A CA 1
ATOM 714 C C . ILE A 1 88 ? 14.900 -4.425 -2.351 1.00 87.94 88 ILE A C 1
ATOM 716 O O . ILE A 1 88 ? 15.042 -4.647 -1.141 1.00 87.94 88 ILE A O 1
ATOM 720 N N . PRO A 1 89 ? 13.779 -4.772 -3.014 1.00 88.50 89 PRO A N 1
ATOM 721 C CA . PRO A 1 89 ? 12.681 -5.485 -2.376 1.00 88.50 89 PRO A CA 1
ATOM 722 C C . PRO A 1 89 ? 13.086 -6.906 -1.974 1.00 88.50 89 PRO A C 1
ATOM 724 O O . PRO A 1 89 ? 13.978 -7.518 -2.558 1.00 88.50 89 PRO A O 1
ATOM 727 N N . LEU A 1 90 ? 12.396 -7.451 -0.971 1.00 88.88 90 LEU A N 1
ATOM 728 C CA . LEU A 1 90 ? 12.502 -8.867 -0.607 1.00 88.88 90 LEU A CA 1
ATOM 729 C C . LEU A 1 90 ? 12.032 -9.765 -1.761 1.00 88.88 90 LEU A C 1
ATOM 731 O O . LEU A 1 90 ? 12.571 -10.849 -1.960 1.00 88.88 90 LEU A O 1
ATOM 735 N N . GLU A 1 91 ? 11.006 -9.318 -2.481 1.00 88.94 91 GLU A N 1
ATOM 736 C CA . GLU A 1 91 ? 10.425 -10.000 -3.631 1.00 88.94 91 GLU A CA 1
ATOM 737 C C . GLU A 1 91 ? 9.961 -8.929 -4.625 1.00 88.94 91 GLU A C 1
ATOM 739 O O . GLU A 1 91 ? 9.243 -7.999 -4.246 1.00 88.94 91 GLU A O 1
ATOM 744 N N . LEU A 1 92 ? 10.402 -9.050 -5.877 1.00 88.94 92 LEU A N 1
ATOM 745 C CA . LEU A 1 92 ? 9.885 -8.283 -7.005 1.00 88.94 92 LEU A CA 1
ATOM 746 C C . LEU A 1 92 ? 9.064 -9.238 -7.864 1.00 88.94 92 LEU A C 1
ATOM 748 O O . LEU A 1 92 ? 9.517 -10.338 -8.187 1.00 88.94 92 LEU A O 1
ATOM 752 N N . GLY A 1 93 ? 7.857 -8.835 -8.225 1.00 89.00 93 GLY A N 1
ATOM 753 C CA . GLY A 1 93 ? 6.977 -9.643 -9.051 1.00 89.00 93 GLY A CA 1
ATOM 754 C C . GLY A 1 93 ? 6.101 -8.791 -9.947 1.00 89.00 93 GLY A C 1
ATOM 755 O O . GLY A 1 93 ? 6.143 -7.566 -9.902 1.00 89.00 93 GLY A O 1
ATOM 756 N N . PHE A 1 94 ? 5.271 -9.448 -10.742 1.00 87.00 94 PHE A N 1
ATOM 757 C CA . PHE A 1 94 ? 4.170 -8.798 -11.435 1.00 87.00 94 PHE A CA 1
ATOM 758 C C . PHE A 1 94 ? 2.887 -9.609 -11.295 1.00 87.00 94 PHE A C 1
ATOM 760 O O . PHE A 1 94 ? 2.901 -10.813 -11.036 1.00 87.00 94 PHE A O 1
ATOM 767 N N . THR A 1 95 ? 1.761 -8.944 -11.485 1.00 83.06 95 THR A N 1
ATOM 768 C CA . THR A 1 95 ? 0.437 -9.551 -11.552 1.00 83.06 95 THR A CA 1
ATOM 769 C C . THR A 1 95 ? -0.415 -8.838 -12.600 1.00 83.06 95 THR A C 1
ATOM 771 O O . THR A 1 95 ? 0.039 -7.888 -13.227 1.00 83.06 95 THR A O 1
ATOM 774 N N . TYR A 1 96 ? -1.651 -9.291 -12.793 1.00 77.62 96 TYR A N 1
ATOM 775 C CA . TYR A 1 96 ? -2.672 -8.580 -13.552 1.00 77.62 96 TYR A CA 1
ATOM 776 C C . TYR A 1 96 ? -3.806 -8.193 -12.609 1.00 77.62 96 TYR A C 1
ATOM 778 O O . TYR A 1 96 ? -4.423 -9.078 -12.011 1.00 77.62 96 TYR A O 1
ATOM 786 N N . LEU A 1 97 ? -4.057 -6.895 -12.437 1.00 68.31 97 LEU A N 1
ATOM 787 C CA . LEU A 1 97 ? -5.204 -6.424 -11.662 1.00 68.31 97 LEU A CA 1
ATOM 788 C C . LEU A 1 97 ? -6.479 -6.465 -12.514 1.00 68.31 97 LEU A C 1
ATOM 790 O O . LEU A 1 97 ? -6.455 -6.301 -13.737 1.00 68.31 97 LEU A O 1
ATOM 794 N N . PHE A 1 98 ? -7.601 -6.736 -11.850 1.00 57.16 98 PHE A N 1
ATOM 795 C CA . PHE A 1 98 ? -8.915 -6.732 -12.475 1.00 57.16 98 PHE A CA 1
ATOM 796 C C . PHE A 1 98 ? -9.553 -5.353 -12.340 1.00 57.16 98 PHE A C 1
ATOM 798 O O . PHE A 1 98 ? -9.918 -4.947 -11.239 1.00 57.16 98 PHE A O 1
ATOM 805 N N . GLU A 1 99 ? -9.738 -4.665 -13.462 1.00 52.22 99 GLU A N 1
ATOM 806 C CA . GLU A 1 99 ? -10.484 -3.410 -13.526 1.00 52.22 99 GLU A CA 1
ATOM 807 C C . GLU A 1 99 ? -11.844 -3.675 -14.195 1.00 52.22 99 GLU A C 1
ATOM 809 O O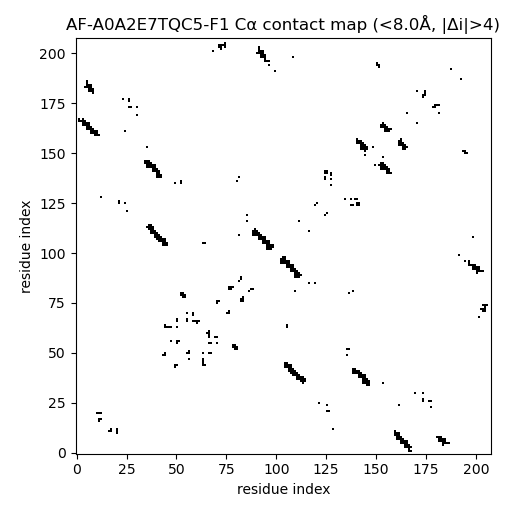 . GLU A 1 99 ? -11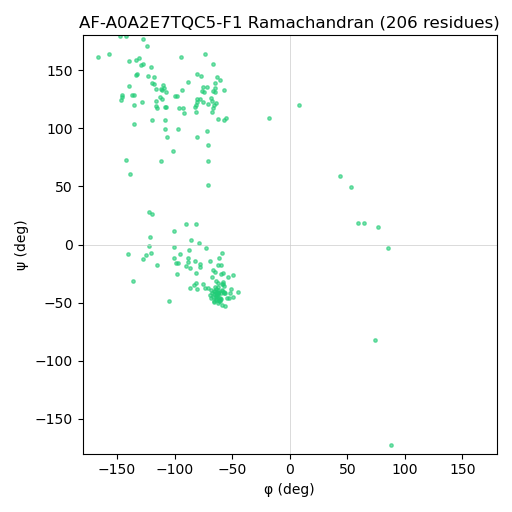.997 -3.686 -15.421 1.00 52.22 99 GLU A O 1
ATOM 814 N N . GLY A 1 100 ? -12.862 -3.957 -13.375 1.00 52.31 100 GLY A N 1
ATOM 815 C CA . GLY A 1 100 ? -14.263 -4.036 -13.803 1.00 52.31 100 GLY A CA 1
ATOM 816 C C . GLY A 1 100 ? -14.647 -5.280 -14.614 1.00 52.31 100 GLY A C 1
ATOM 817 O O . GLY A 1 100 ? -15.262 -6.190 -14.075 1.00 52.31 100 GLY A O 1
ATOM 818 N N . ILE A 1 101 ? -14.389 -5.298 -15.922 1.00 38.94 101 ILE A N 1
ATOM 819 C CA . ILE A 1 101 ? -14.759 -6.402 -16.843 1.00 38.94 101 ILE A CA 1
ATOM 820 C C . ILE A 1 101 ? -13.547 -6.993 -17.568 1.00 38.94 101 ILE A C 1
ATOM 822 O O . ILE A 1 101 ? -13.685 -7.956 -18.325 1.00 38.94 101 ILE A O 1
ATOM 826 N N . THR A 1 102 ? -12.355 -6.455 -17.315 1.00 43.94 102 THR A N 1
ATOM 827 C CA . THR A 1 102 ? -11.144 -6.809 -18.050 1.00 43.94 102 THR A CA 1
ATOM 828 C C . THR A 1 102 ? -9.979 -7.020 -17.089 1.00 43.94 102 THR A C 1
ATOM 830 O O . THR A 1 102 ? -9.589 -6.127 -16.347 1.00 43.94 102 THR A O 1
ATOM 833 N N . TRP A 1 103 ? -9.420 -8.233 -17.106 1.00 53.31 103 TRP A N 1
ATOM 834 C CA . TRP A 1 103 ? -8.108 -8.537 -16.532 1.00 53.31 103 TRP A CA 1
ATOM 835 C C . TRP A 1 103 ? -7.065 -8.102 -17.553 1.00 53.31 103 TRP A C 1
ATOM 837 O O . TRP A 1 103 ? -6.797 -8.870 -18.476 1.00 53.31 103 TRP A O 1
ATOM 847 N N . LEU A 1 104 ? -6.549 -6.876 -17.483 1.00 64.06 104 LEU A N 1
ATOM 848 C CA . LEU A 1 104 ? -5.653 -6.399 -18.544 1.00 64.06 104 LEU A CA 1
ATOM 849 C C . LEU A 1 104 ? -4.414 -5.671 -18.057 1.00 64.06 104 LEU A C 1
ATOM 851 O O . LEU A 1 104 ? -3.389 -5.798 -18.720 1.00 64.06 104 LEU A O 1
ATOM 855 N N . THR A 1 105 ? -4.467 -4.963 -16.934 1.00 74.12 105 THR A N 1
ATOM 856 C CA . THR A 1 105 ? -3.355 -4.095 -16.550 1.00 74.12 105 THR A CA 1
ATOM 857 C C . THR A 1 105 ? -2.246 -4.898 -15.874 1.00 74.12 105 THR A C 1
ATOM 859 O O . THR A 1 105 ? -2.477 -5.447 -14.791 1.00 74.12 105 THR A O 1
ATOM 862 N N . PRO A 1 106 ? -1.052 -5.016 -16.491 1.00 80.44 106 PRO A N 1
ATOM 863 C CA . PRO A 1 106 ? 0.097 -5.581 -15.807 1.00 80.44 106 PRO A CA 1
ATOM 864 C C . PRO A 1 106 ? 0.520 -4.639 -14.682 1.00 80.44 106 PRO A C 1
ATOM 866 O O . PRO A 1 106 ? 0.663 -3.441 -14.890 1.00 80.44 106 PRO A O 1
ATOM 869 N N . THR A 1 107 ? 0.741 -5.186 -13.496 1.00 81.56 107 THR A N 1
ATOM 870 C CA . THR A 1 107 ? 1.073 -4.427 -12.291 1.00 81.56 107 THR A CA 1
ATOM 871 C C . THR A 1 107 ? 2.329 -5.011 -11.669 1.00 81.56 107 THR A C 1
ATOM 873 O O . THR A 1 107 ? 2.352 -6.198 -11.341 1.00 81.56 107 THR A O 1
ATOM 876 N N . ILE A 1 108 ? 3.365 -4.197 -11.488 1.00 85.56 108 ILE A N 1
ATOM 877 C CA . ILE A 1 108 ? 4.575 -4.565 -10.753 1.00 85.56 108 ILE A CA 1
ATOM 878 C C . ILE A 1 108 ? 4.272 -4.545 -9.258 1.00 85.56 108 ILE A C 1
ATOM 880 O O . ILE A 1 108 ? 3.623 -3.631 -8.752 1.00 85.56 108 ILE A O 1
ATOM 884 N N . VAL A 1 109 ? 4.729 -5.571 -8.548 1.00 86.75 109 VAL A N 1
ATOM 885 C CA . VAL A 1 109 ? 4.547 -5.720 -7.106 1.00 86.75 109 VAL A CA 1
ATOM 886 C C . VAL A 1 109 ? 5.910 -5.695 -6.431 1.00 86.75 109 VAL A C 1
ATOM 888 O O . VAL A 1 109 ? 6.749 -6.565 -6.675 1.00 86.75 109 VAL A O 1
ATOM 891 N N . TYR A 1 110 ? 6.108 -4.715 -5.553 1.00 88.50 110 TYR A N 1
ATOM 892 C CA . TYR A 1 110 ? 7.321 -4.566 -4.751 1.00 88.50 110 TYR A CA 1
ATOM 893 C C . TYR A 1 110 ? 7.016 -4.934 -3.310 1.00 88.50 110 TYR A C 1
ATOM 895 O O . TYR A 1 110 ? 6.212 -4.268 -2.658 1.00 88.50 110 TYR A O 1
ATOM 903 N N . LYS A 1 111 ? 7.672 -5.968 -2.786 1.00 89.88 111 LYS A N 1
ATOM 904 C CA . LYS A 1 111 ? 7.436 -6.448 -1.424 1.00 89.88 111 LYS A CA 1
ATOM 905 C C . LYS A 1 111 ? 8.627 -6.174 -0.528 1.00 89.88 111 LYS A C 1
ATOM 907 O O . LYS A 1 111 ? 9.738 -6.636 -0.787 1.00 89.88 111 LYS A O 1
ATOM 912 N N . TYR A 1 112 ? 8.380 -5.499 0.586 1.00 91.38 112 TYR A N 1
ATOM 913 C CA . TYR A 1 112 ? 9.403 -5.129 1.558 1.00 91.38 112 TYR A CA 1
ATOM 914 C C . TYR A 1 112 ? 9.071 -5.663 2.946 1.00 91.38 112 TYR A C 1
ATOM 916 O O . TYR A 1 112 ? 7.917 -5.664 3.370 1.00 91.38 112 TYR A O 1
ATOM 924 N N . GLU A 1 113 ? 10.092 -6.057 3.709 1.00 92.31 113 GLU A N 1
ATOM 925 C CA . GLU A 1 113 ? 9.925 -6.219 5.155 1.00 92.31 113 GLU A CA 1
ATOM 926 C C . GLU A 1 113 ? 9.610 -4.855 5.769 1.00 92.31 113 GLU A C 1
ATOM 928 O O . GLU A 1 113 ? 10.410 -3.925 5.654 1.00 92.31 113 GLU A O 1
ATOM 933 N N . TYR A 1 114 ? 8.468 -4.739 6.450 1.00 91.31 114 TYR A N 1
ATOM 934 C CA . TYR A 1 114 ? 7.970 -3.441 6.912 1.00 91.31 114 TYR A CA 1
ATOM 935 C C . TYR A 1 114 ? 8.989 -2.721 7.803 1.00 91.31 114 TYR A C 1
ATOM 937 O O . TYR A 1 114 ? 9.282 -1.549 7.595 1.00 91.31 114 TYR A O 1
ATOM 945 N N . ASN A 1 115 ? 9.648 -3.449 8.708 1.00 90.56 115 ASN A N 1
ATOM 946 C CA . ASN A 1 115 ? 10.666 -2.893 9.603 1.00 90.56 115 ASN A CA 1
ATOM 947 C C . ASN A 1 115 ? 11.852 -2.225 8.886 1.00 90.56 115 ASN A C 1
ATOM 949 O O . ASN A 1 115 ? 12.501 -1.371 9.484 1.00 90.56 115 ASN A O 1
ATOM 953 N N . LYS A 1 116 ? 12.154 -2.605 7.637 1.00 91.06 116 LYS A N 1
ATOM 954 C CA . LYS A 1 116 ? 13.246 -2.004 6.854 1.00 91.06 116 LYS A CA 1
ATOM 955 C C . LYS A 1 116 ? 12.844 -0.689 6.189 1.00 91.06 116 LYS A C 1
ATOM 957 O O . LYS A 1 116 ? 13.714 0.127 5.904 1.00 91.06 116 LYS A O 1
ATOM 962 N N . VAL A 1 117 ? 11.549 -0.489 5.941 1.00 89.31 117 VAL A N 1
ATOM 963 C CA . VAL A 1 117 ? 11.032 0.643 5.156 1.00 89.31 117 VAL A CA 1
ATOM 964 C C . VAL A 1 117 ? 10.062 1.542 5.928 1.00 89.31 117 VAL A C 1
ATOM 966 O O . VAL A 1 117 ? 9.724 2.608 5.426 1.00 89.31 117 VAL A O 1
ATOM 969 N N . LYS A 1 118 ? 9.656 1.176 7.152 1.00 87.44 118 LYS A N 1
ATOM 970 C CA . LYS A 1 118 ? 8.596 1.852 7.923 1.00 87.44 118 LYS A CA 1
ATOM 971 C C . LYS A 1 118 ? 8.770 3.364 8.063 1.00 87.44 118 LYS A C 1
ATOM 973 O O . LYS A 1 118 ? 7.800 4.086 7.888 1.00 87.44 118 LYS A O 1
ATOM 978 N N . GLU A 1 119 ? 9.986 3.848 8.315 1.00 85.00 119 GLU A N 1
ATOM 979 C CA . GLU A 1 119 ? 10.243 5.288 8.455 1.00 85.00 119 GLU A CA 1
ATOM 980 C C . GLU A 1 119 ? 10.005 6.013 7.127 1.00 85.00 119 GLU A C 1
ATOM 982 O O . GLU A 1 119 ? 9.347 7.045 7.090 1.00 85.00 119 GLU A O 1
ATOM 987 N N . LYS A 1 120 ? 10.468 5.429 6.012 1.00 81.75 120 LYS A N 1
ATOM 988 C CA . LYS A 1 120 ? 10.258 5.986 4.669 1.00 81.75 120 LYS A CA 1
ATOM 989 C C . LYS A 1 120 ? 8.771 6.002 4.312 1.00 81.75 120 LYS A C 1
ATOM 991 O O . LYS A 1 120 ? 8.281 7.024 3.853 1.00 81.75 120 LYS A O 1
ATOM 996 N N . VAL A 1 121 ? 8.062 4.910 4.610 1.00 79.56 121 VAL A N 1
ATOM 997 C CA . VAL A 1 121 ? 6.617 4.784 4.367 1.00 79.56 121 VAL A CA 1
ATOM 998 C C . VAL A 1 121 ? 5.819 5.822 5.158 1.00 79.56 121 VAL A C 1
ATOM 1000 O O . VAL A 1 121 ? 4.995 6.520 4.574 1.00 79.56 121 VAL A O 1
ATOM 1003 N N . LYS A 1 122 ? 6.085 5.966 6.465 1.00 75.50 122 LYS A N 1
ATOM 1004 C CA . LYS A 1 122 ? 5.377 6.918 7.338 1.00 75.50 122 LYS A CA 1
ATOM 1005 C C . LYS A 1 122 ? 5.634 8.380 6.958 1.00 75.50 122 LYS A C 1
ATOM 1007 O O . LYS A 1 122 ? 4.730 9.198 7.069 1.00 75.50 122 LYS A O 1
ATOM 1012 N N . ILE A 1 123 ? 6.852 8.709 6.520 1.00 64.12 123 ILE A N 1
ATOM 1013 C CA . ILE A 1 123 ? 7.258 10.090 6.219 1.00 64.12 123 ILE A CA 1
ATOM 1014 C C . ILE A 1 123 ? 6.827 10.528 4.810 1.00 64.12 123 ILE A C 1
ATOM 1016 O O . ILE A 1 123 ? 6.517 11.701 4.625 1.00 64.12 123 ILE A O 1
ATOM 1020 N N . GLY A 1 124 ? 6.832 9.627 3.820 1.00 56.00 124 GLY A N 1
ATOM 1021 C CA . GLY A 1 124 ? 6.824 10.031 2.411 1.00 56.00 124 GLY A CA 1
ATOM 1022 C C . GLY A 1 124 ? 5.716 9.483 1.516 1.00 56.00 124 GLY A C 1
ATOM 1023 O O . GLY A 1 124 ? 5.664 9.928 0.376 1.00 56.00 124 GLY A O 1
ATOM 1024 N N . ASP A 1 125 ? 4.893 8.517 1.953 1.00 55.69 125 ASP A N 1
ATOM 1025 C CA . ASP A 1 125 ? 4.110 7.689 1.004 1.00 55.69 125 ASP A CA 1
ATOM 1026 C C . ASP A 1 125 ? 2.684 7.349 1.426 1.00 55.69 125 ASP A C 1
ATOM 1028 O O . ASP A 1 125 ? 1.893 6.861 0.625 1.00 55.69 125 ASP A O 1
ATOM 1032 N N . LEU A 1 126 ? 2.305 7.673 2.662 1.00 54.25 126 LEU A N 1
ATOM 1033 C CA . LEU A 1 126 ? 0.893 7.694 3.062 1.00 54.25 126 LEU A CA 1
ATOM 1034 C C . LEU A 1 126 ? 0.145 8.895 2.457 1.00 54.25 126 LEU A C 1
ATOM 1036 O O . LEU A 1 126 ? -1.061 9.035 2.643 1.00 54.25 126 LEU A O 1
ATOM 1040 N N . PHE A 1 127 ? 0.860 9.757 1.728 1.00 52.59 127 PHE A N 1
ATOM 1041 C CA . PHE A 1 127 ? 0.382 11.020 1.181 1.00 52.59 127 PHE A CA 1
ATOM 1042 C C . PHE A 1 127 ? 0.308 10.952 -0.338 1.00 52.59 127 PHE A C 1
ATOM 1044 O O . PHE A 1 127 ? 1.054 11.609 -1.052 1.00 52.59 127 PHE A O 1
ATOM 1051 N N . TYR A 1 128 ? -0.673 10.194 -0.820 1.00 51.31 128 TYR A N 1
ATOM 1052 C CA . TYR A 1 128 ? -1.138 10.229 -2.210 1.00 51.31 128 TYR A CA 1
ATOM 1053 C C . TYR A 1 128 ? -1.638 11.635 -2.640 1.00 51.31 128 TYR A C 1
ATOM 1055 O O . TYR A 1 128 ? -1.916 11.853 -3.813 1.00 51.31 128 TYR A O 1
ATOM 1063 N N . LEU A 1 129 ? -1.751 12.610 -1.719 1.00 44.81 129 LEU A N 1
ATOM 1064 C CA . LEU A 1 129 ? -2.599 13.800 -1.914 1.00 44.81 129 LEU A CA 1
ATOM 1065 C C . LEU A 1 129 ? -1.901 15.154 -1.842 1.00 44.81 129 LEU A C 1
ATOM 1067 O O . LEU A 1 129 ? -2.565 16.179 -1.938 1.00 44.81 129 LEU A O 1
ATOM 1071 N N . GLU A 1 130 ? -0.572 15.188 -1.745 1.00 39.97 130 GLU A N 1
ATOM 1072 C CA . GLU A 1 130 ? 0.164 16.455 -1.889 1.00 39.97 130 GLU A CA 1
ATOM 1073 C C . GLU A 1 130 ? 0.524 16.786 -3.347 1.00 39.97 130 GLU A C 1
ATOM 1075 O O . GLU A 1 130 ? 1.035 17.867 -3.621 1.00 39.97 130 GLU A O 1
ATOM 1080 N N . THR A 1 131 ? 0.245 15.892 -4.305 1.00 43.44 131 THR A N 1
ATOM 1081 C CA . THR A 1 131 ? 0.514 16.122 -5.739 1.00 43.44 131 THR A CA 1
ATOM 1082 C C . THR A 1 131 ? -0.580 15.538 -6.650 1.00 43.44 131 THR A C 1
ATOM 1084 O O . THR A 1 131 ? -0.336 14.568 -7.366 1.00 43.44 131 THR A O 1
ATOM 1087 N N . PRO A 1 132 ? -1.786 16.144 -6.704 1.00 42.06 132 PRO A N 1
ATOM 1088 C CA . PRO A 1 132 ? -2.841 15.730 -7.642 1.00 42.06 132 PRO A CA 1
ATOM 1089 C C . PRO A 1 132 ? -2.415 15.826 -9.116 1.00 42.06 132 PRO A C 1
ATOM 1091 O O . PRO A 1 132 ? -2.960 15.131 -9.967 1.00 42.06 132 PRO A O 1
ATOM 1094 N N . GLU A 1 133 ? -1.447 16.697 -9.423 1.00 39.34 133 GLU A N 1
ATOM 1095 C CA . GLU A 1 133 ? -0.940 16.929 -10.783 1.00 39.34 133 GLU A CA 1
ATOM 1096 C C . GLU A 1 133 ? 0.117 15.900 -11.226 1.00 39.34 133 GLU A C 1
ATOM 1098 O O . GLU A 1 133 ? 0.405 15.801 -12.417 1.00 39.34 133 GLU A O 1
ATOM 1103 N N . HIS A 1 134 ? 0.668 15.109 -10.294 1.00 37.91 134 HIS A N 1
ATOM 1104 C CA . HIS A 1 134 ? 1.695 14.095 -10.567 1.00 37.91 134 HIS A CA 1
ATOM 1105 C C . HIS A 1 134 ? 1.452 12.794 -9.774 1.00 37.91 134 HIS A C 1
ATOM 1107 O O . HIS A 1 134 ? 2.307 12.386 -8.984 1.00 37.91 134 HIS A O 1
ATOM 1113 N N . PRO A 1 135 ? 0.310 12.109 -9.984 1.00 41.97 135 PRO A N 1
ATOM 1114 C CA . PRO A 1 135 ? -0.045 10.886 -9.256 1.00 41.97 135 PRO A CA 1
ATOM 1115 C C . PRO A 1 135 ? 0.941 9.718 -9.460 1.00 41.97 135 PRO A C 1
ATOM 1117 O O . PRO A 1 135 ? 0.882 8.740 -8.719 1.00 41.97 135 PRO A O 1
ATOM 1120 N N . HIS A 1 136 ? 1.860 9.831 -10.420 1.00 42.47 136 HIS A N 1
ATOM 1121 C CA . HIS A 1 136 ? 2.705 8.746 -10.914 1.00 42.47 136 HIS A CA 1
ATOM 1122 C C . HIS A 1 136 ? 4.129 8.690 -10.285 1.00 42.47 136 HIS A C 1
ATOM 1124 O O . HIS A 1 136 ? 4.772 7.642 -10.256 1.00 42.47 136 HIS A O 1
ATOM 1130 N N . LEU A 1 137 ? 4.596 9.769 -9.628 1.00 39.91 137 LEU A N 1
ATOM 1131 C CA . LEU A 1 137 ? 5.895 9.808 -8.912 1.00 39.91 137 LEU A CA 1
ATOM 1132 C C . LEU A 1 137 ? 5.837 9.289 -7.460 1.00 39.91 137 LEU A C 1
ATOM 1134 O O . LEU A 1 137 ? 6.831 9.342 -6.729 1.00 39.91 137 LEU A O 1
ATOM 1138 N N . ASN A 1 138 ? 4.679 8.789 -7.033 1.00 51.28 138 ASN A N 1
ATOM 1139 C CA . ASN A 1 138 ? 4.436 8.300 -5.683 1.00 51.28 138 ASN A CA 1
ATOM 1140 C C . ASN A 1 138 ? 4.299 6.776 -5.721 1.00 51.28 138 ASN A C 1
ATOM 1142 O O . ASN A 1 138 ? 3.585 6.264 -6.578 1.00 51.28 138 ASN A O 1
ATOM 1146 N N . PRO A 1 139 ? 4.936 6.015 -4.818 1.00 47.94 139 PRO A N 1
ATOM 1147 C CA . PRO A 1 139 ? 4.762 4.575 -4.746 1.00 47.94 139 PRO A CA 1
ATOM 1148 C C . PRO A 1 139 ? 3.362 4.276 -4.198 1.00 47.94 139 PRO A C 1
ATOM 1150 O O . PRO A 1 139 ? 3.127 4.142 -3.001 1.00 47.94 139 PRO A O 1
ATOM 1153 N N . TYR A 1 140 ? 2.438 4.256 -5.147 1.00 63.09 140 TYR A N 1
ATOM 1154 C CA . TYR A 1 140 ? 1.168 3.562 -5.245 1.00 63.09 140 TYR A CA 1
ATOM 1155 C C . TYR A 1 140 ? 0.710 2.834 -3.973 1.00 63.09 140 TYR A C 1
ATOM 1157 O O . TYR A 1 140 ? 1.380 1.921 -3.490 1.00 63.09 140 TYR A O 1
ATOM 1165 N N . SER A 1 141 ? -0.463 3.251 -3.479 1.00 67.62 141 SER A N 1
ATOM 1166 C CA . SER A 1 141 ? -1.081 2.919 -2.186 1.00 67.62 141 SER A CA 1
ATOM 1167 C C . SER A 1 141 ? -0.519 1.673 -1.475 1.00 67.62 141 SER A C 1
ATOM 1169 O O . SER A 1 141 ? -0.774 0.538 -1.907 1.00 67.62 141 SER A O 1
ATOM 1171 N N . PRO A 1 142 ? 0.225 1.852 -0.366 1.00 80.94 142 PRO A N 1
ATOM 1172 C CA . PRO A 1 142 ? 0.839 0.740 0.336 1.00 80.94 142 PRO A CA 1
ATOM 1173 C C . PRO A 1 142 ? -0.218 -0.190 0.932 1.00 80.94 142 PRO A C 1
ATOM 1175 O O . PRO A 1 142 ? -1.164 0.228 1.607 1.00 80.94 142 PRO A O 1
ATOM 1178 N N . ARG A 1 143 ? -0.007 -1.490 0.736 1.00 85.94 143 ARG A N 1
ATOM 1179 C CA . ARG A 1 143 ? -0.817 -2.555 1.329 1.00 85.94 143 ARG A CA 1
ATOM 1180 C C . ARG A 1 143 ? -0.010 -3.253 2.413 1.00 85.94 143 ARG A C 1
ATOM 1182 O O . ARG A 1 143 ? 1.040 -3.833 2.142 1.00 85.94 143 ARG A O 1
ATOM 1189 N N . PHE A 1 144 ? -0.487 -3.199 3.652 1.00 87.81 144 PHE A N 1
ATOM 1190 C CA . PHE A 1 144 ? 0.219 -3.734 4.817 1.00 87.81 144 PHE A CA 1
ATOM 1191 C C . PHE A 1 144 ? -0.340 -5.095 5.199 1.00 87.81 144 PHE A C 1
ATOM 1193 O O . PHE A 1 144 ? -1.540 -5.234 5.421 1.00 87.81 144 PHE A O 1
ATOM 1200 N N . PHE A 1 145 ? 0.523 -6.097 5.342 1.00 88.69 145 PHE A N 1
ATOM 1201 C CA . PHE A 1 145 ? 0.112 -7.470 5.627 1.00 88.69 145 PHE A CA 1
ATOM 1202 C C . PHE A 1 145 ? 0.649 -7.960 6.965 1.00 88.69 145 PHE A C 1
ATOM 1204 O O . PHE A 1 145 ? 1.783 -7.668 7.361 1.00 88.69 145 PHE A O 1
ATOM 1211 N N . CYS A 1 146 ? -0.161 -8.763 7.651 1.00 85.50 146 CYS A N 1
ATOM 1212 C CA . CYS A 1 146 ? 0.173 -9.306 8.959 1.00 85.50 146 CYS A CA 1
ATOM 1213 C C . CYS A 1 146 ? 0.808 -10.694 8.885 1.00 85.50 146 CYS A C 1
ATOM 1215 O O . CYS A 1 146 ? 0.664 -11.439 7.919 1.00 85.50 146 CYS A O 1
ATOM 1217 N N . LYS A 1 147 ? 1.487 -11.087 9.969 1.00 72.19 147 LYS A N 1
ATOM 1218 C CA . LYS A 1 147 ? 2.097 -12.426 10.090 1.00 72.19 147 LYS A CA 1
ATOM 1219 C C . LYS A 1 147 ? 1.082 -13.569 9.946 1.00 72.19 147 LYS A C 1
ATOM 1221 O O . LYS A 1 147 ? 1.448 -14.626 9.442 1.00 72.19 147 LYS A O 1
ATOM 1226 N N . SER A 1 148 ? -0.149 -13.360 10.414 1.00 68.75 1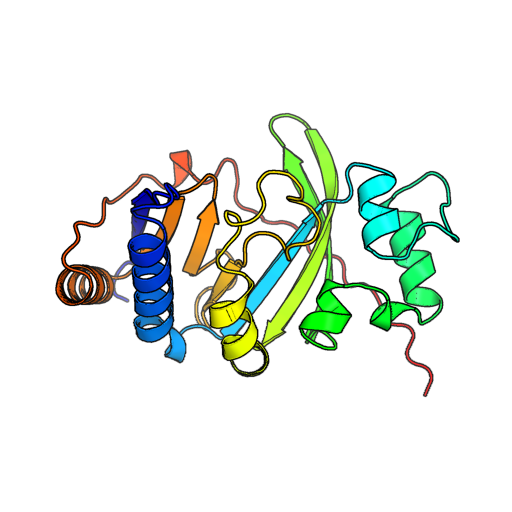48 SER A N 1
ATOM 1227 C CA . SER A 1 148 ? -1.241 -14.342 10.447 1.00 68.75 148 SER A CA 1
ATOM 1228 C C . SER A 1 148 ? -2.124 -14.339 9.198 1.00 68.75 148 SER A C 1
ATOM 1230 O O . SER A 1 148 ? -2.819 -15.322 8.959 1.00 68.75 148 SER A O 1
ATOM 1232 N N . GLN A 1 149 ? -2.094 -13.267 8.402 1.00 67.56 149 GLN A N 1
ATOM 1233 C CA . GLN A 1 149 ? -2.995 -13.060 7.273 1.00 67.56 149 GLN A CA 1
ATOM 1234 C C . GLN A 1 149 ? -2.208 -12.558 6.065 1.00 67.56 149 GLN A C 1
ATOM 1236 O O . GLN A 1 149 ? -1.816 -11.397 5.993 1.00 67.56 149 GLN A O 1
ATOM 1241 N N . LEU A 1 150 ? -1.975 -13.475 5.124 1.00 67.31 150 LEU A N 1
ATOM 1242 C CA . LEU A 1 150 ? -1.240 -13.211 3.882 1.00 67.31 150 LEU A CA 1
ATOM 1243 C C . LEU A 1 150 ? -2.166 -12.972 2.686 1.00 67.31 150 LEU A C 1
ATOM 1245 O O . LEU A 1 150 ? -1.710 -12.501 1.655 1.00 67.31 150 LEU A O 1
ATOM 1249 N N . ARG A 1 151 ? -3.448 -13.341 2.803 1.00 69.69 151 ARG A N 1
ATOM 1250 C CA . ARG A 1 151 ? -4.390 -13.316 1.675 1.00 69.69 151 ARG A CA 1
ATOM 1251 C C . ARG A 1 151 ? -4.963 -11.927 1.406 1.00 69.69 151 ARG A C 1
ATOM 1253 O O . ARG A 1 151 ? -5.228 -11.601 0.259 1.00 69.69 151 ARG A O 1
ATOM 1260 N N . TYR A 1 152 ? -5.149 -11.131 2.455 1.00 76.31 152 TYR A N 1
ATOM 1261 C CA . TYR A 1 152 ? -5.683 -9.776 2.359 1.00 76.31 152 TYR A CA 1
ATOM 1262 C C . TYR A 1 152 ? -4.833 -8.829 3.200 1.00 76.31 152 TYR A C 1
ATOM 1264 O O . TYR A 1 152 ? -4.361 -9.248 4.265 1.00 76.31 152 TYR A O 1
ATOM 1272 N N . PRO A 1 153 ? -4.656 -7.572 2.764 1.00 83.81 153 PRO A N 1
ATOM 1273 C CA . PRO A 1 153 ? -3.993 -6.573 3.581 1.00 83.81 153 PRO A CA 1
ATOM 1274 C C . PRO A 1 153 ? -4.767 -6.355 4.882 1.00 83.81 153 PRO A C 1
ATOM 1276 O O . PRO A 1 153 ? -5.994 -6.358 4.904 1.00 83.81 153 PRO A O 1
ATOM 1279 N N . LYS A 1 154 ? -4.034 -6.161 5.976 1.00 88.19 154 LYS A N 1
ATOM 1280 C CA . LYS A 1 154 ? -4.568 -5.701 7.260 1.00 88.19 154 LYS A CA 1
ATOM 1281 C C . LYS A 1 154 ? -4.967 -4.230 7.174 1.00 88.19 154 LYS A C 1
ATOM 1283 O O . LYS A 1 154 ? -5.953 -3.851 7.791 1.00 88.19 154 LYS A O 1
ATOM 1288 N N . ILE A 1 155 ? -4.192 -3.428 6.438 1.00 88.12 155 ILE A N 1
ATOM 1289 C CA . ILE A 1 155 ? -4.388 -1.984 6.260 1.00 88.12 155 ILE A CA 1
ATOM 1290 C C . ILE A 1 155 ? -4.094 -1.641 4.802 1.00 88.12 155 ILE A C 1
ATOM 1292 O O . ILE A 1 155 ? -3.101 -2.124 4.249 1.00 88.12 155 ILE A O 1
ATOM 1296 N N . TRP A 1 156 ? -4.932 -0.817 4.187 1.00 84.81 156 TRP A N 1
ATOM 1297 C CA . TRP A 1 156 ? -4.668 -0.207 2.887 1.00 84.81 156 TRP A CA 1
ATOM 1298 C C . TRP A 1 156 ? -5.496 1.065 2.728 1.00 84.81 156 TRP A C 1
ATOM 1300 O O . TRP A 1 156 ? -6.440 1.300 3.483 1.00 84.81 156 TRP A O 1
ATOM 1310 N N . ILE A 1 157 ? -5.127 1.891 1.756 1.00 78.56 157 ILE A N 1
ATOM 1311 C CA . ILE A 1 157 ? -5.855 3.114 1.420 1.00 78.56 157 ILE A CA 1
ATOM 1312 C C . ILE A 1 157 ? -6.397 2.964 -0.000 1.00 78.56 157 ILE A C 1
ATOM 1314 O O . ILE A 1 157 ? -5.685 2.519 -0.896 1.00 78.56 157 ILE A O 1
ATOM 1318 N N . GLU A 1 158 ? -7.657 3.298 -0.221 1.00 74.44 158 GLU A N 1
ATOM 1319 C CA . GLU A 1 158 ? -8.314 3.145 -1.520 1.00 74.44 158 GLU A CA 1
ATOM 1320 C C . GLU A 1 158 ? -9.314 4.288 -1.685 1.00 74.44 158 GLU A C 1
ATOM 1322 O O . GLU A 1 158 ? -10.152 4.465 -0.809 1.00 74.44 158 GLU A O 1
ATOM 1327 N N . HIS A 1 159 ? -9.221 5.075 -2.763 1.00 70.81 159 HIS A N 1
ATOM 1328 C CA . HIS A 1 159 ? -10.119 6.215 -3.030 1.00 70.81 159 HIS A CA 1
ATOM 1329 C C . HIS A 1 159 ? -10.399 7.090 -1.791 1.00 70.81 159 HIS A C 1
ATOM 1331 O O . HIS A 1 159 ? -11.537 7.191 -1.341 1.00 70.81 159 HIS A O 1
ATOM 1337 N N . GLU A 1 160 ? -9.347 7.662 -1.193 1.00 75.25 160 GLU A N 1
ATOM 1338 C CA . GLU A 1 160 ? -9.458 8.503 0.016 1.00 75.25 160 GLU A CA 1
ATOM 1339 C C . GLU A 1 160 ? -10.087 7.786 1.223 1.00 75.25 160 GLU A C 1
ATOM 1341 O O . GLU A 1 160 ? -10.509 8.416 2.177 1.00 75.25 160 GLU A O 1
ATOM 1346 N N . THR A 1 161 ? -10.125 6.456 1.234 1.00 79.62 161 THR A N 1
ATOM 1347 C CA . THR A 1 161 ? -10.669 5.674 2.345 1.00 79.62 161 THR A CA 1
ATOM 1348 C C . THR A 1 161 ? -9.565 4.832 2.966 1.00 79.62 161 THR A C 1
ATOM 1350 O O . THR A 1 161 ? -8.931 4.024 2.286 1.00 79.62 161 THR A O 1
ATOM 1353 N N . LEU A 1 162 ? -9.339 4.982 4.271 1.00 86.38 162 LEU A N 1
ATOM 1354 C CA . LEU A 1 162 ? -8.485 4.082 5.041 1.00 86.38 162 LEU A CA 1
ATOM 1355 C C . LEU A 1 162 ? -9.287 2.842 5.428 1.00 86.38 162 LEU A C 1
ATOM 1357 O O . LEU A 1 162 ? -10.256 2.942 6.178 1.00 86.38 162 LEU A O 1
ATOM 1361 N N . LEU A 1 163 ? -8.859 1.675 4.958 1.00 87.69 163 LEU A N 1
ATOM 1362 C CA . LEU A 1 163 ? -9.507 0.388 5.195 1.00 87.69 163 LEU A CA 1
ATOM 1363 C C . LEU A 1 163 ? -8.634 -0.493 6.083 1.00 87.69 163 LEU A C 1
ATOM 1365 O O . LEU A 1 163 ? -7.421 -0.596 5.886 1.00 87.69 163 LEU A O 1
ATOM 1369 N N . MET A 1 164 ? -9.253 -1.114 7.087 1.00 91.62 164 MET A N 1
ATOM 1370 C CA . MET A 1 164 ? -8.544 -1.856 8.127 1.00 91.62 164 MET A CA 1
ATOM 1371 C C . MET A 1 164 ? -9.341 -3.072 8.596 1.00 91.62 164 MET A C 1
ATOM 1373 O O . MET A 1 164 ? -10.484 -2.940 9.029 1.00 91.62 164 MET A O 1
ATOM 1377 N N . TYR A 1 165 ? -8.719 -4.250 8.609 1.00 90.69 165 TYR A N 1
ATOM 1378 C CA . TYR A 1 165 ? -9.245 -5.382 9.373 1.00 90.69 165 TYR A CA 1
ATOM 1379 C C . TYR A 1 165 ? -8.835 -5.235 10.830 1.00 90.69 165 TYR A C 1
ATOM 1381 O O . TYR A 1 165 ? -7.642 -5.210 11.119 1.00 90.69 165 TYR A O 1
ATOM 1389 N N . LEU A 1 166 ? -9.788 -5.160 11.755 1.00 91.69 166 LEU A N 1
ATOM 1390 C CA . LEU A 1 166 ? -9.514 -4.955 13.179 1.00 91.69 166 LEU A CA 1
ATOM 1391 C C . LEU A 1 166 ? -10.297 -5.941 14.046 1.00 91.69 166 LEU A C 1
ATOM 1393 O O . LEU A 1 166 ? -11.443 -6.273 13.738 1.00 91.69 166 LEU A O 1
ATOM 1397 N N . THR A 1 167 ? -9.716 -6.363 15.169 1.00 92.19 167 THR A N 1
ATOM 1398 C CA . THR A 1 167 ? -10.508 -6.895 16.286 1.00 92.19 167 THR A CA 1
ATOM 1399 C C . THR A 1 167 ? -11.225 -5.752 17.007 1.00 92.19 167 THR A C 1
ATOM 1401 O O . THR A 1 167 ? -10.861 -4.580 16.882 1.00 92.19 167 THR A O 1
ATOM 1404 N N . ILE A 1 168 ? -12.234 -6.077 17.821 1.00 92.62 168 ILE A N 1
ATOM 1405 C CA . ILE A 1 168 ? -12.958 -5.069 18.611 1.00 92.62 168 ILE A CA 1
ATOM 1406 C C . ILE A 1 168 ? -12.032 -4.261 19.534 1.00 92.62 168 ILE A C 1
ATOM 1408 O O . ILE A 1 168 ? -12.231 -3.062 19.703 1.00 92.62 168 ILE A O 1
ATOM 1412 N N . ASN A 1 169 ? -10.997 -4.894 20.093 1.00 92.56 169 ASN A N 1
ATOM 1413 C CA . ASN A 1 169 ? -10.039 -4.223 20.970 1.00 92.56 169 ASN A CA 1
ATOM 1414 C C . ASN A 1 169 ? -9.163 -3.234 20.188 1.00 92.56 169 ASN A C 1
ATOM 1416 O O . ASN A 1 169 ? -8.986 -2.104 20.631 1.00 92.56 169 ASN A O 1
ATOM 1420 N N . GLU A 1 170 ? -8.677 -3.632 19.006 1.00 93.00 170 GLU A N 1
ATOM 1421 C CA . GLU A 1 170 ? -7.891 -2.756 18.124 1.00 93.00 170 GLU A CA 1
ATOM 1422 C C . GLU A 1 170 ? -8.712 -1.542 17.669 1.00 93.00 170 GLU A C 1
ATOM 1424 O O . GLU A 1 170 ? -8.224 -0.413 17.701 1.00 93.00 170 GLU A O 1
ATOM 1429 N N . LYS A 1 171 ? -9.982 -1.763 17.300 1.00 94.31 171 LYS A N 1
ATOM 1430 C CA . LYS A 1 171 ? -10.921 -0.692 16.949 1.00 94.31 171 LYS A CA 1
ATOM 1431 C C . LYS A 1 171 ? -11.056 0.321 18.083 1.00 94.31 171 LYS A C 1
ATOM 1433 O O . LYS A 1 171 ? -10.887 1.512 17.850 1.00 94.31 171 LYS A O 1
ATOM 1438 N N . LEU A 1 172 ? -11.362 -0.149 19.295 1.00 94.06 172 LEU A N 1
ATOM 1439 C CA . LEU A 1 172 ? -11.578 0.727 20.447 1.00 94.06 172 LEU A CA 1
ATOM 1440 C C . LEU A 1 172 ? -10.320 1.526 20.799 1.00 94.06 172 LEU A C 1
ATOM 1442 O O . LEU A 1 172 ? -10.421 2.703 21.126 1.00 94.06 172 LEU A O 1
ATOM 1446 N N . GLU A 1 173 ? -9.141 0.912 20.714 1.00 94.00 173 GLU A N 1
ATOM 1447 C CA . GLU A 1 173 ? -7.870 1.594 20.962 1.00 94.00 173 GLU A CA 1
ATOM 1448 C C . GLU A 1 173 ? -7.614 2.720 19.948 1.00 94.00 173 GLU A C 1
ATOM 1450 O O . GLU A 1 173 ? -7.265 3.834 20.340 1.00 94.00 173 GLU A O 1
ATOM 1455 N N . ILE A 1 174 ? -7.856 2.469 18.657 1.00 93.12 174 ILE A N 1
ATOM 1456 C CA . ILE A 1 174 ? -7.730 3.491 17.608 1.00 93.12 174 ILE A CA 1
ATOM 1457 C C . ILE A 1 174 ? -8.750 4.619 17.814 1.00 93.12 174 ILE A C 1
ATOM 1459 O O . ILE A 1 174 ? -8.366 5.786 17.799 1.00 93.12 174 ILE A O 1
ATOM 1463 N N . GLU A 1 175 ? -10.025 4.295 18.049 1.00 94.44 175 GLU A N 1
ATOM 1464 C CA . GLU A 1 175 ? -11.085 5.292 18.271 1.00 94.44 175 GLU A CA 1
ATOM 1465 C C . GLU A 1 175 ? -10.793 6.189 19.477 1.00 94.44 175 GLU A C 1
ATOM 1467 O O . GLU A 1 175 ? -10.973 7.403 19.396 1.00 94.44 175 GLU A O 1
ATOM 1472 N N . LEU A 1 176 ? -10.295 5.612 20.576 1.00 94.06 176 LEU A N 1
ATOM 1473 C CA . LEU A 1 176 ? -9.923 6.362 21.775 1.00 94.06 176 LEU A CA 1
ATOM 1474 C C . LEU A 1 176 ? -8.720 7.277 21.531 1.00 94.06 176 LEU A C 1
ATOM 1476 O O . LEU A 1 176 ? -8.745 8.436 21.942 1.00 94.06 176 LEU A O 1
ATOM 1480 N N . ASN A 1 177 ? -7.677 6.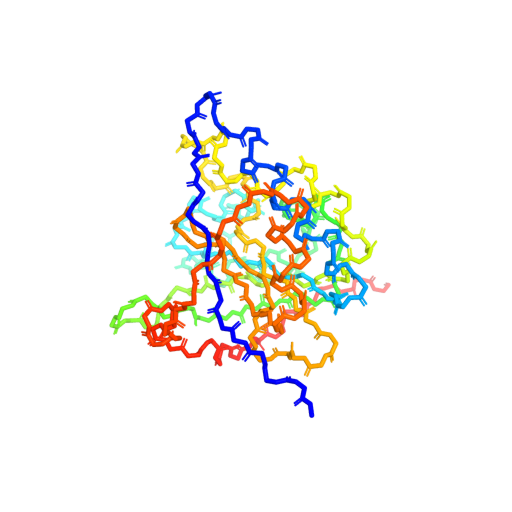771 20.870 1.00 91.62 177 ASN A N 1
ATOM 1481 C CA . ASN A 1 177 ? -6.434 7.517 20.676 1.00 91.62 177 ASN A CA 1
ATOM 1482 C C . ASN A 1 177 ? -6.569 8.619 19.611 1.00 91.62 177 ASN A C 1
ATOM 1484 O O . ASN A 1 177 ? -5.954 9.675 19.752 1.00 91.62 177 ASN A O 1
ATOM 1488 N N . ALA A 1 178 ? -7.376 8.400 18.570 1.00 87.56 178 ALA A N 1
ATOM 1489 C CA . ALA A 1 178 ? -7.620 9.385 17.515 1.00 87.56 178 ALA A CA 1
ATOM 1490 C C . ALA A 1 178 ? -8.881 10.238 17.735 1.00 87.56 178 ALA A C 1
ATOM 1492 O O . ALA A 1 178 ? -9.086 11.207 17.007 1.00 87.56 178 ALA A O 1
ATOM 1493 N N . ASN A 1 179 ? -9.710 9.912 18.733 1.00 90.31 179 ASN A N 1
ATOM 1494 C CA . ASN A 1 179 ? -11.001 10.557 18.985 1.00 90.31 179 ASN A CA 1
ATOM 1495 C C . ASN A 1 179 ? -11.909 10.557 17.737 1.00 90.31 179 ASN A C 1
ATOM 1497 O O . ASN A 1 179 ? -12.455 11.587 17.337 1.00 90.31 179 ASN A O 1
ATOM 1501 N N . ILE A 1 180 ? -12.049 9.382 17.122 1.00 90.62 180 ILE A N 1
ATOM 1502 C CA . ILE A 1 180 ? -12.879 9.146 15.933 1.00 90.62 180 ILE A CA 1
ATOM 1503 C C . ILE A 1 180 ? -13.900 8.043 16.175 1.00 90.62 180 ILE A C 1
ATOM 1505 O O . ILE A 1 180 ? -13.828 7.309 17.158 1.00 90.62 180 ILE A O 1
ATOM 1509 N N . GLN A 1 181 ? -14.810 7.889 15.218 1.00 92.12 181 GLN A N 1
ATOM 1510 C CA . GLN A 1 181 ? -15.645 6.707 15.089 1.00 92.12 181 GLN A CA 1
ATOM 1511 C C . GLN A 1 181 ? -15.263 5.954 13.811 1.00 92.12 181 GLN A C 1
ATOM 1513 O O . GLN A 1 181 ? -15.245 6.535 12.728 1.00 92.12 181 GLN A O 1
ATOM 1518 N N . LEU A 1 182 ? -14.977 4.661 13.945 1.00 91.94 182 LEU A N 1
ATOM 1519 C CA . LEU A 1 182 ? -14.737 3.749 12.832 1.00 91.94 182 LEU A CA 1
ATOM 1520 C C . LEU A 1 182 ? -16.033 3.033 12.454 1.00 91.94 182 LEU A C 1
ATOM 1522 O O . LEU A 1 182 ? -16.733 2.482 13.313 1.00 91.94 182 LEU A O 1
ATOM 1526 N N . ASN A 1 183 ? -16.321 2.988 11.157 1.00 90.31 183 ASN A N 1
ATOM 1527 C CA . ASN A 1 183 ? -17.534 2.374 10.629 1.00 90.31 183 ASN A CA 1
ATOM 1528 C C . ASN A 1 183 ? -17.241 0.954 10.144 1.00 90.31 183 ASN A C 1
ATOM 1530 O O . ASN A 1 183 ? -16.313 0.737 9.369 1.00 90.31 183 ASN A O 1
ATOM 1534 N N . GLU A 1 184 ? -18.021 -0.021 10.616 1.00 91.75 184 GLU A N 1
ATOM 1535 C CA . GLU A 1 184 ? -17.975 -1.392 10.095 1.00 91.75 184 GLU A CA 1
ATOM 1536 C C . GLU A 1 184 ? -18.591 -1.418 8.696 1.00 91.75 184 GLU A C 1
ATOM 1538 O O . GLU A 1 184 ? -19.661 -0.845 8.478 1.00 91.75 184 GLU A O 1
ATOM 1543 N N . VAL A 1 185 ? -17.949 -2.114 7.762 1.00 87.19 185 VAL A N 1
ATOM 1544 C CA . VAL A 1 185 ? -18.425 -2.231 6.380 1.00 87.19 185 VAL A CA 1
ATOM 1545 C C . VAL A 1 185 ? -18.513 -3.677 5.927 1.00 87.19 185 VAL A C 1
ATOM 1547 O O . VAL A 1 185 ? -17.827 -4.565 6.428 1.00 87.19 185 VAL A O 1
ATOM 1550 N N . GLN A 1 186 ? -19.377 -3.913 4.941 1.00 82.06 186 GLN A N 1
ATOM 1551 C CA . GLN A 1 186 ? -19.449 -5.204 4.273 1.00 82.06 186 GLN A CA 1
ATOM 1552 C C . GLN A 1 186 ? -18.298 -5.338 3.276 1.00 82.06 186 GLN A C 1
ATOM 1554 O O . GLN A 1 186 ? -18.162 -4.515 2.371 1.00 82.06 186 GLN A O 1
ATOM 1559 N N . GLU A 1 187 ? -17.510 -6.406 3.411 1.00 74.81 187 GLU A N 1
ATOM 1560 C CA . GLU A 1 187 ? -16.360 -6.703 2.545 1.00 74.81 187 GLU A CA 1
ATOM 1561 C C . GLU A 1 187 ? -16.718 -6.659 1.054 1.00 74.81 187 GLU A C 1
ATOM 1563 O O . GLU A 1 187 ? -15.966 -6.114 0.253 1.00 74.81 187 GLU A O 1
ATOM 1568 N N . SER A 1 188 ? -17.904 -7.143 0.675 1.00 71.25 188 SER A N 1
ATOM 1569 C CA . SER A 1 188 ? -18.375 -7.168 -0.716 1.00 71.25 188 SER A CA 1
ATOM 1570 C C . SER A 1 188 ? -18.478 -5.792 -1.376 1.00 71.25 188 SER A C 1
ATOM 1572 O O . SER A 1 188 ? -18.559 -5.719 -2.597 1.00 71.25 188 SER A O 1
ATOM 1574 N N . ASN A 1 189 ? -18.505 -4.712 -0.591 1.00 67.44 189 ASN A N 1
ATOM 1575 C CA . ASN A 1 189 ? -18.581 -3.348 -1.113 1.00 67.44 189 ASN A CA 1
ATOM 1576 C C . ASN A 1 189 ? -17.197 -2.769 -1.436 1.00 67.44 189 ASN A C 1
ATOM 1578 O O . ASN A 1 189 ? -17.108 -1.823 -2.210 1.00 67.44 189 ASN A O 1
ATOM 1582 N N . TYR A 1 190 ? -16.135 -3.333 -0.854 1.00 64.75 190 TYR A N 1
ATOM 1583 C CA . TYR A 1 190 ? -14.759 -2.842 -0.991 1.00 64.75 190 TYR A CA 1
ATOM 1584 C C . TYR A 1 190 ? -13.845 -3.842 -1.706 1.00 64.75 190 TYR A C 1
ATOM 1586 O O . TYR A 1 190 ? -12.804 -3.469 -2.238 1.00 64.75 190 TYR A O 1
ATOM 1594 N N . PHE A 1 191 ? -14.257 -5.107 -1.781 1.00 59.28 191 PHE A N 1
ATOM 1595 C CA . PHE A 1 191 ? -13.607 -6.146 -2.565 1.00 59.28 191 PHE A CA 1
ATOM 1596 C C . PHE A 1 191 ? -14.478 -6.492 -3.777 1.00 59.28 191 PHE A C 1
ATOM 1598 O O . PHE A 1 191 ? -15.413 -7.283 -3.669 1.00 59.28 191 PHE A O 1
ATOM 1605 N N . TYR A 1 192 ? -14.149 -5.948 -4.955 1.00 45.94 192 TYR A N 1
ATOM 1606 C CA . TYR A 1 192 ? -14.772 -6.382 -6.219 1.00 45.94 192 TYR A CA 1
ATOM 1607 C C . TYR A 1 192 ? -14.393 -7.828 -6.599 1.00 45.94 192 TYR A C 1
ATOM 1609 O O . TYR A 1 192 ? -15.134 -8.502 -7.309 1.00 45.94 192 TYR A O 1
ATOM 1617 N N . ALA A 1 193 ? -13.277 -8.330 -6.072 1.00 39.81 193 ALA A N 1
ATOM 1618 C CA . ALA A 1 193 ? -12.915 -9.738 -5.950 1.00 39.81 193 ALA A CA 1
ATOM 1619 C C . ALA A 1 193 ? -11.722 -9.829 -4.978 1.00 39.81 193 ALA A C 1
ATOM 1621 O O . ALA A 1 193 ? -11.033 -8.823 -4.774 1.00 39.81 193 ALA A O 1
ATOM 1622 N N . PRO A 1 194 ? -11.416 -11.001 -4.394 1.00 40.31 194 PRO A N 1
ATOM 1623 C CA . PRO A 1 194 ? -10.123 -11.204 -3.760 1.00 40.31 194 PRO A CA 1
ATOM 1624 C C . PRO A 1 194 ? -9.030 -10.935 -4.797 1.00 40.31 194 PRO A C 1
ATOM 1626 O O . PRO A 1 194 ? -9.108 -11.503 -5.891 1.00 40.31 194 PRO A O 1
ATOM 1629 N N . PRO A 1 195 ? -7.975 -10.168 -4.484 1.00 46.56 195 PRO A N 1
ATOM 1630 C CA . PRO A 1 195 ? -6.743 -10.268 -5.233 1.00 46.56 195 PRO A CA 1
ATOM 1631 C C . PRO A 1 195 ? -6.107 -11.616 -4.861 1.00 46.56 195 PRO A C 1
ATOM 1633 O O . PRO A 1 195 ? -5.071 -11.686 -4.214 1.00 46.56 195 PRO A O 1
ATOM 1636 N N . GLU A 1 196 ? -6.685 -12.726 -5.330 1.00 48.34 196 GLU A N 1
ATOM 1637 C CA . GLU A 1 196 ? -5.880 -13.896 -5.697 1.00 48.34 196 GLU A CA 1
ATOM 1638 C C . GLU A 1 196 ? -5.115 -13.561 -6.983 1.00 48.34 196 GLU A C 1
ATOM 1640 O O . GLU A 1 196 ? -5.143 -14.265 -7.988 1.00 48.34 196 GLU A O 1
ATOM 1645 N N . THR A 1 197 ? -4.435 -12.421 -6.959 1.00 58.84 197 THR A N 1
ATOM 1646 C CA . THR A 1 197 ? -3.450 -12.033 -7.936 1.00 58.84 197 THR A CA 1
ATOM 1647 C C . THR A 1 197 ? -2.262 -12.922 -7.678 1.00 58.84 197 THR A C 1
ATOM 1649 O O . THR A 1 197 ? -1.481 -12.707 -6.753 1.00 58.84 197 THR A O 1
ATOM 1652 N N . LYS A 1 198 ? -2.174 -13.996 -8.457 1.00 71.56 198 LYS A N 1
ATOM 1653 C CA . LYS A 1 198 ? -0.963 -14.795 -8.523 1.00 71.56 198 LYS A CA 1
ATOM 1654 C C . LYS A 1 198 ? 0.180 -13.853 -8.899 1.00 71.56 198 LYS A C 1
ATOM 1656 O O . LYS A 1 198 ? 0.242 -13.393 -10.033 1.00 71.56 198 LYS A O 1
ATOM 1661 N N . ILE A 1 199 ? 1.063 -13.588 -7.943 1.00 79.19 199 ILE A N 1
ATOM 1662 C CA . ILE A 1 199 ? 2.284 -12.829 -8.187 1.00 79.19 199 ILE A CA 1
ATOM 1663 C C . ILE A 1 199 ? 3.257 -13.761 -8.909 1.00 79.19 199 ILE A C 1
ATOM 1665 O O . ILE A 1 199 ? 3.563 -14.861 -8.439 1.00 79.19 199 ILE A O 1
ATOM 1669 N N . PHE A 1 200 ? 3.701 -13.337 -10.084 1.00 86.19 200 PHE A N 1
ATOM 1670 C CA . PHE A 1 200 ? 4.744 -13.995 -10.850 1.00 86.19 200 PHE A CA 1
ATOM 1671 C C . PHE A 1 200 ? 6.079 -13.351 -10.471 1.00 86.19 200 PHE A C 1
ATOM 1673 O O . PHE A 1 200 ? 6.233 -12.147 -10.679 1.00 86.19 200 PHE A O 1
ATOM 1680 N N . PRO A 1 201 ? 7.025 -14.105 -9.887 1.00 87.50 201 PRO A N 1
ATOM 1681 C CA . PRO A 1 201 ? 8.302 -13.542 -9.475 1.00 87.50 201 PRO A CA 1
ATOM 1682 C C . PRO A 1 201 ? 9.092 -13.065 -10.697 1.00 87.50 201 PRO A C 1
ATOM 1684 O O . PRO A 1 201 ? 9.133 -13.746 -11.723 1.00 87.50 201 PRO A O 1
ATOM 1687 N N . ILE A 1 202 ? 9.726 -11.903 -10.566 1.00 86.12 202 ILE A N 1
ATOM 1688 C CA . ILE A 1 202 ? 10.697 -11.378 -11.523 1.00 86.12 202 ILE A CA 1
ATOM 1689 C C . ILE A 1 202 ? 12.075 -11.762 -10.998 1.00 86.12 202 ILE A C 1
ATOM 1691 O O . ILE A 1 202 ? 12.467 -11.360 -9.901 1.00 86.12 202 ILE A O 1
ATOM 1695 N N . GLU A 1 203 ? 12.805 -12.567 -11.766 1.00 77.25 203 GLU A N 1
ATOM 1696 C CA . GLU A 1 203 ? 14.193 -12.873 -11.439 1.00 77.25 203 GLU A CA 1
ATOM 1697 C C . GLU A 1 203 ? 15.023 -11.598 -11.598 1.00 77.25 203 GLU A C 1
ATOM 1699 O O . GLU A 1 203 ? 15.159 -11.056 -12.694 1.00 77.25 203 GLU A O 1
ATOM 1704 N N . LEU A 1 204 ? 15.558 -11.100 -10.484 1.00 67.25 204 LEU A N 1
ATOM 1705 C CA . LEU A 1 204 ? 16.547 -10.034 -10.523 1.00 67.25 204 LEU A CA 1
ATOM 1706 C C . LEU A 1 204 ? 17.806 -10.619 -11.163 1.00 67.25 204 LEU A C 1
ATOM 1708 O O . LEU A 1 204 ? 18.314 -11.631 -10.676 1.00 67.25 204 LEU A O 1
ATOM 1712 N N . GLY A 1 205 ? 18.298 -10.013 -12.244 1.00 55.72 205 GLY A N 1
ATOM 1713 C CA . GLY A 1 205 ? 19.610 -10.352 -12.787 1.00 55.72 205 GLY A CA 1
ATOM 1714 C C . GLY A 1 205 ? 20.650 -10.160 -11.686 1.00 55.72 205 GLY A C 1
ATOM 1715 O O . GLY A 1 205 ? 20.908 -9.036 -11.265 1.00 55.72 205 GLY A O 1
ATOM 1716 N N . VAL A 1 206 ? 21.169 -11.259 -11.138 1.00 42.62 206 VAL A N 1
ATOM 1717 C CA . VAL A 1 206 ? 22.233 -11.223 -10.136 1.00 42.62 206 VAL A CA 1
ATOM 1718 C C . VAL A 1 206 ? 23.538 -11.450 -10.882 1.00 42.62 206 VAL A C 1
ATOM 1720 O O . VAL A 1 206 ? 23.886 -12.597 -11.174 1.00 42.62 206 VAL A O 1
ATOM 1723 N N . ASN A 1 207 ? 24.283 -10.390 -11.188 1.00 36.69 207 ASN A N 1
ATOM 1724 C CA . ASN A 1 207 ? 25.721 -10.553 -11.353 1.00 36.69 207 ASN A CA 1
ATOM 1725 C C . ASN A 1 207 ? 26.289 -11.036 -10.005 1.00 36.69 207 ASN A C 1
ATOM 1727 O O . ASN A 1 207 ? 26.315 -10.296 -9.020 1.00 36.69 207 ASN A O 1
ATOM 1731 N N . ASN A 1 208 ? 26.680 -12.313 -9.961 1.00 33.03 208 ASN A N 1
ATOM 1732 C CA . ASN A 1 208 ? 27.631 -12.832 -8.974 1.00 33.03 208 ASN A CA 1
ATOM 1733 C C . ASN A 1 208 ? 29.024 -12.255 -9.239 1.00 33.03 208 ASN A C 1
ATOM 1735 O O . ASN A 1 208 ? 29.427 -12.249 -10.425 1.00 33.03 208 ASN A O 1
#

Solvent-accessible surface area (backbone atoms only — not comparable to full-atom values): 11938 Å² total; per-residue (Å²): 129,84,73,63,43,47,30,38,42,82,50,51,72,50,95,91,40,33,69,56,42,53,51,48,55,50,50,51,47,61,77,43,45,93,49,48,46,32,33,35,31,57,47,66,41,81,47,68,65,54,34,43,67,40,59,31,57,92,52,69,70,89,41,60,65,63,15,48,54,52,39,37,55,69,62,45,50,68,55,22,56,61,33,53,73,67,41,85,53,80,44,44,24,34,32,57,49,74,62,94,91,44,79,68,41,39,22,41,35,43,28,34,53,30,91,80,37,46,68,58,43,72,75,68,42,81,60,76,67,86,38,83,91,53,69,78,86,49,72,35,62,50,31,31,22,31,80,90,38,83,77,54,59,38,35,37,56,55,94,58,26,43,38,32,56,34,36,72,66,57,47,51,53,50,26,65,75,65,72,53,82,74,44,78,54,64,62,75,81,78,39,96,59,81,71,82,50,67,67,44,76,53,78,71,52,72,88,126

Secondary structure (DSSP, 8-state):
-PPPEEEEEE---STTTHHHHHHHHHHHHHHHGGGEEEEEEEEE--SSHHHHHTT-GGG--SSHHHHHHHHHHTT-GGGSHHHHHH-S-SEEEEEEEEETTEEEEEEEEEEEEHHHHHHHHHHHTS-TTS-TT-TTSS----EEEESS--SS-SEEEETTEEEEEE-HHHHHHHHHHHT--PEE--GGGT-SS-----PEEP------

Foldseek 3Di:
DQAWFKWKDFADQDPVRVVLSLVLVLLLCVLCVVFFFKKKFKQWQPDLVLCVQQVQNVQDPPDRVVSVLVCLLVVVQCSGLVCVQQNAAPFWFWFFDDDDPDRDIIIIMGMHGCVSCVVVCSPAASPCDPCPPCSSSHRHWMFTPGPVGDQGGQWTADPSMTMHTDGPVSQVVSCVVSVDHIDGDDPVVVPVDGCPGPTGTRDRNDDD

Radius of gyration: 17.71 Å; Cα contacts (8 Å, |Δi|>4): 325; chains: 1; bounding box: 47×39×50 Å

Sequence (208 aa):
MEDEKLYHFDLEFDENVVDFSKNLITLVLDNLESKIRFVEFYNSLNTIEDLEELGVAENYLGNPLGSYLEFVSNENLVADPVINKYGIPLELGFTYLFEGITWLTPTIVYKYEYNKVKEKVKIGDLFYLETPEHPHLNPYSPRFFCKSQLRYPKIWIEHETLLMYLTINEKLEIELNANIQLNEVQESNYFYAPPETKIFPIELGVNN

Mean predicted aligned error: 8.68 Å